Protein AF-0000000069709318 (afdb_homodimer)

Solvent-accessible surface area (backbone atoms only — not comparable to full-atom values): 10725 Å² total; per-residue (Å²): 123,80,75,77,69,62,43,54,33,36,35,36,23,63,46,95,60,67,42,53,69,69,58,50,51,54,49,45,52,50,37,38,54,46,50,52,52,40,40,74,73,68,45,53,62,42,84,73,50,57,44,30,28,14,46,94,86,68,36,34,38,32,37,41,32,39,32,33,20,59,43,70,65,53,54,51,49,49,25,58,74,42,71,42,64,68,72,41,77,29,34,58,45,75,61,75,84,60,116,124,80,73,79,70,61,42,53,34,37,33,36,22,64,45,94,60,66,42,51,70,70,57,48,52,55,49,43,53,51,38,37,54,46,50,52,53,40,40,75,72,68,45,53,62,42,82,73,50,54,43,30,29,16,46,96,86,68,34,35,39,34,37,41,32,38,32,34,18,57,45,71,66,54,53,52,49,50,24,59,74,42,71,42,63,68,72,40,78,28,34,58,44,76,63,76,86,68,116

Sequence (198 aa):
MSEQELEDFLILRELDEPISKQELEAVGEHSGEVLEELREEGVGIRWVESEVLMNEAGQITGTFCHYQAEDEHAVREHADRAGLPATRIDRRGEPLEGEMSEQELEDFLILRELDEPISKQELEAVGEHSGEVLEELREEGVGIRWVESEVLMNEAGQITGTFCHYQAEDEHAVREHADRAGLPATRIDRRGEPLEGE

pLDDT: mean 93.1, std 12.28, range [40.56, 98.62]

Nearest PDB structures (foldseek):
  5zeb-assembly1_f  TM=5.912E-01  e=2.252E-02  Mycolicibacterium smegmatis MC2 155
  3fmb-assembly1_B  TM=4.940E-01  e=1.850E-02  Bacteroides fragilis NCTC 9343
  3ced-assembly3_C  TM=4.522E-01  e=3.338E-02  Staphylococcus aureus subsp. aureus Mu50
  7of6-assembly1_f  TM=4.237E-01  e=2.093E-01  Homo sapiens
  3bn7-assembly1_A-2  TM=3.742E-01  e=1.719E-01  Caulobacter vibrioides CB15

Radius of gyration: 17.66 Å; Cα contacts (8 Å, |Δi|>4): 402; chains: 2; bounding box: 41×54×38 Å

Organism: NCBI:txid1604004

Secondary structure (DSSP, 8-state):
------EEEEEEEEEEEEE-HHHHHHHHHHHHHHHHHHHHTT--EEEEEEEEEE-TTS-EEEEEEEEEESSHHHHHHHHHHHT----EEEEE----S--/------EEEEEEEEEEEEE-HHHHHHHHHHHHHHHHHHHHTT--EEEEEEEEEE-TTS-EEEEEEEEEESSHHHHHHHHHHHT----EEEEE----S--

Structure (mmCIF, N/CA/C/O backbone):
data_AF-0000000069709318-model_v1
#
loop_
_entity.id
_entity.type
_entity.pdbx_description
1 polymer 'DUF4242 domain-containing protein'
#
loop_
_atom_site.group_PDB
_atom_site.id
_atom_site.type_symbol
_atom_site.label_atom_id
_atom_site.label_alt_id
_atom_site.label_comp_id
_atom_site.label_asym_id
_atom_site.label_entity_id
_atom_site.label_seq_id
_atom_site.pdbx_PDB_ins_code
_atom_site.Cartn_x
_atom_site.Cartn_y
_atom_site.Cartn_z
_atom_site.occupancy
_atom_site.B_iso_or_equiv
_atom_site.auth_seq_id
_atom_site.auth_comp_id
_atom_site.auth_asym_id
_atom_site.auth_atom_id
_atom_site.pdbx_PDB_model_num
ATOM 1 N N . MET A 1 1 ? 11.547 -31.578 0.058 1 41.12 1 MET A N 1
ATOM 2 C CA . MET A 1 1 ? 10.859 -30.656 -0.838 1 41.12 1 MET A CA 1
ATOM 3 C C . MET A 1 1 ? 11.539 -29.297 -0.829 1 41.12 1 MET A C 1
ATOM 5 O O . MET A 1 1 ? 11.828 -28.734 0.237 1 41.12 1 MET A O 1
ATOM 9 N N . SER A 1 2 ? 12.32 -28.844 -1.721 1 45.53 2 SER A N 1
ATOM 10 C CA . SER A 1 2 ? 13.094 -27.609 -1.663 1 45.53 2 SER A CA 1
ATOM 11 C C . SER A 1 2 ? 12.266 -26.469 -1.088 1 45.53 2 SER A C 1
ATOM 13 O O . SER A 1 2 ? 11.141 -26.234 -1.522 1 45.53 2 SER A O 1
ATOM 15 N N . GLU A 1 3 ? 12.172 -26.266 0.09 1 51.31 3 GLU A N 1
ATOM 16 C CA . GLU A 1 3 ? 11.383 -25.219 0.725 1 51.31 3 GLU A CA 1
ATOM 17 C C . GLU A 1 3 ? 11.32 -23.969 -0.156 1 51.31 3 GLU A C 1
ATOM 19 O O . GLU A 1 3 ? 12.344 -23.359 -0.454 1 51.31 3 GLU A O 1
ATOM 24 N N . GLN A 1 4 ? 10.414 -24.031 -1.189 1 65.06 4 GLN A N 1
ATOM 25 C CA . GLN A 1 4 ? 10.305 -22.953 -2.168 1 65.06 4 GLN A CA 1
ATOM 26 C C . GLN A 1 4 ? 10.484 -21.594 -1.507 1 65.06 4 GLN A C 1
ATOM 28 O O . GLN A 1 4 ? 9.859 -21.297 -0.487 1 65.06 4 GLN A O 1
ATOM 33 N N . GLU A 1 5 ? 11.633 -20.969 -1.639 1 88.75 5 GLU A N 1
ATOM 34 C CA . GLU A 1 5 ? 11.93 -19.641 -1.115 1 88.75 5 GLU A CA 1
ATOM 35 C C . GLU A 1 5 ? 10.984 -18.594 -1.695 1 88.75 5 GLU A C 1
ATOM 37 O O . GLU A 1 5 ? 10.859 -18.469 -2.916 1 88.75 5 GLU A O 1
ATOM 42 N N . LEU A 1 6 ? 10.008 -18.078 -0.986 1 97.62 6 LEU A N 1
ATOM 43 C CA . LEU A 1 6 ? 9.062 -17.062 -1.425 1 97.62 6 LEU A CA 1
ATOM 44 C C . LEU A 1 6 ? 9.625 -15.664 -1.208 1 97.62 6 LEU A C 1
ATOM 46 O O . LEU A 1 6 ? 10.43 -15.453 -0.298 1 97.62 6 LEU A O 1
ATOM 50 N N . GLU A 1 7 ? 9.32 -14.812 -2.178 1 97.38 7 GLU A N 1
ATOM 51 C CA . GLU A 1 7 ? 9.68 -13.398 -2.096 1 97.38 7 GLU A CA 1
ATOM 52 C C . GLU A 1 7 ? 8.445 -12.539 -1.817 1 97.38 7 GLU A C 1
ATOM 54 O O . GLU A 1 7 ? 7.32 -12.938 -2.125 1 97.38 7 GLU A O 1
ATOM 59 N N . ASP A 1 8 ? 8.734 -11.414 -1.237 1 98.12 8 ASP A N 1
ATOM 60 C CA . ASP A 1 8 ? 7.645 -10.508 -0.913 1 98.12 8 ASP A CA 1
ATOM 61 C C . ASP A 1 8 ? 7.316 -9.594 -2.094 1 98.12 8 ASP A C 1
ATOM 63 O O . ASP A 1 8 ? 8.203 -8.938 -2.641 1 98.12 8 ASP A O 1
ATOM 67 N N . PHE A 1 9 ? 6.059 -9.531 -2.459 1 98.56 9 PHE A N 1
ATOM 68 C CA . PHE A 1 9 ? 5.562 -8.664 -3.52 1 98.56 9 PHE A CA 1
ATOM 69 C C . PHE A 1 9 ? 4.469 -7.742 -2.994 1 98.56 9 PHE A C 1
ATOM 71 O O . PHE A 1 9 ? 3.656 -8.141 -2.158 1 98.56 9 PHE A O 1
ATOM 78 N N . LEU A 1 10 ? 4.492 -6.551 -3.498 1 98.62 10 LEU A N 1
ATOM 79 C CA . LEU A 1 10 ? 3.461 -5.547 -3.254 1 98.62 10 LEU A CA 1
ATOM 80 C C . LEU A 1 10 ? 2.693 -5.234 -4.535 1 98.62 10 LEU A C 1
ATOM 82 O O . LEU A 1 10 ? 3.299 -4.938 -5.57 1 98.62 10 LEU A O 1
ATOM 86 N N . ILE A 1 11 ? 1.396 -5.301 -4.449 1 98.38 11 ILE A N 1
ATOM 87 C CA . ILE A 1 11 ? 0.565 -5.191 -5.645 1 98.38 11 ILE A CA 1
ATOM 88 C C . ILE A 1 11 ? -0.461 -4.078 -5.461 1 98.38 11 ILE A C 1
ATOM 90 O O . ILE A 1 11 ? -1.26 -4.109 -4.523 1 98.38 11 ILE A O 1
ATOM 94 N N . LEU A 1 12 ? -0.446 -3.127 -6.305 1 98.62 12 LEU A N 1
ATOM 95 C CA . LEU A 1 12 ? -1.532 -2.156 -6.379 1 98.62 12 LEU A CA 1
ATOM 96 C C . LEU A 1 12 ? -2.584 -2.592 -7.395 1 98.62 12 LEU A C 1
ATOM 98 O O . LEU A 1 12 ? -2.254 -2.914 -8.539 1 98.62 12 LEU A O 1
ATOM 102 N N . ARG A 1 13 ? -3.777 -2.596 -6.938 1 98 13 ARG A N 1
ATOM 103 C CA . ARG A 1 13 ? -4.914 -2.867 -7.809 1 98 13 ARG A CA 1
ATOM 104 C C . ARG A 1 13 ? -5.848 -1.664 -7.887 1 98 13 ARG A C 1
ATOM 106 O O . ARG A 1 13 ? -6.625 -1.413 -6.961 1 98 13 ARG A O 1
ATOM 113 N N . GLU A 1 14 ? -5.699 -0.999 -8.922 1 98 14 GLU A N 1
ATOM 114 C CA . GLU A 1 14 ? -6.602 0.122 -9.164 1 98 14 GLU A CA 1
ATOM 115 C C . GLU A 1 14 ? -7.836 -0.32 -9.945 1 98 14 GLU A C 1
ATOM 117 O O . GLU A 1 14 ? -7.711 -0.938 -11.008 1 98 14 GLU A O 1
ATOM 122 N N . LEU A 1 15 ? -8.945 0.058 -9.367 1 97.38 15 LEU A N 1
ATOM 123 C CA . LEU A 1 15 ? -10.18 -0.271 -10.07 1 97.38 15 LEU A CA 1
ATOM 124 C C . LEU A 1 15 ? -10.57 0.844 -11.039 1 97.38 15 LEU A C 1
ATOM 126 O O . LEU A 1 15 ? -10.391 2.025 -10.727 1 97.38 15 LEU A O 1
ATOM 130 N N . ASP A 1 16 ? -11.086 0.459 -12.18 1 95.69 16 ASP A N 1
ATOM 131 C CA . ASP A 1 16 ? -11.547 1.441 -13.156 1 95.69 16 ASP A CA 1
ATOM 132 C C . ASP A 1 16 ? -12.727 2.246 -12.609 1 95.69 16 ASP A C 1
ATOM 134 O O . ASP A 1 16 ? -12.82 3.453 -12.844 1 95.69 16 ASP A O 1
ATOM 138 N N . GLU A 1 17 ? -13.617 1.558 -12.008 1 96.44 17 GLU A N 1
ATOM 139 C CA . GLU A 1 17 ? -14.773 2.154 -11.352 1 96.44 17 GLU A CA 1
ATOM 140 C C . GLU A 1 17 ? -14.875 1.711 -9.891 1 96.44 17 GLU A C 1
ATOM 142 O O . GLU A 1 17 ? -14.617 0.549 -9.57 1 96.44 17 GLU A O 1
ATOM 147 N N . PRO A 1 18 ? -15.273 2.715 -9.102 1 97.31 18 PRO A N 1
ATOM 148 C CA . PRO A 1 18 ? -15.438 2.322 -7.699 1 97.31 18 PRO A CA 1
ATOM 149 C C . PRO A 1 18 ? -16.5 1.244 -7.508 1 97.31 18 PRO A C 1
ATOM 151 O O . PRO A 1 18 ? -17.438 1.145 -8.312 1 97.31 18 PRO A O 1
ATOM 154 N N . ILE A 1 19 ? -16.328 0.499 -6.426 1 96.62 19 ILE A N 1
ATOM 155 C CA . ILE A 1 19 ? -17.281 -0.562 -6.133 1 96.62 19 ILE A CA 1
ATOM 156 C C . ILE A 1 19 ? -17.688 -0.502 -4.66 1 96.62 19 ILE A C 1
ATOM 158 O O . ILE A 1 19 ? -17.109 0.268 -3.885 1 96.62 19 ILE A O 1
ATOM 162 N N . SER A 1 20 ? -18.641 -1.323 -4.262 1 94.62 20 SER A N 1
ATOM 163 C CA . SER A 1 20 ? -19.109 -1.397 -2.881 1 94.62 20 SER A CA 1
ATOM 164 C C . SER A 1 20 ? -18.312 -2.414 -2.078 1 94.62 20 SER A C 1
ATOM 166 O O . SER A 1 20 ? -17.562 -3.215 -2.646 1 94.62 20 SER A O 1
ATOM 168 N N . LYS A 1 21 ? -18.469 -2.35 -0.833 1 93.06 21 LYS A N 1
ATOM 169 C CA . LYS A 1 21 ? -17.828 -3.326 0.05 1 93.06 21 LYS A CA 1
ATOM 170 C C . LYS A 1 21 ? -18.297 -4.742 -0.275 1 93.06 21 LYS A C 1
ATOM 172 O O . LYS A 1 21 ? -17.5 -5.684 -0.27 1 93.06 21 LYS A O 1
ATOM 177 N N . GLN A 1 22 ? -19.594 -4.883 -0.457 1 92 22 GLN A N 1
ATOM 178 C CA . GLN A 1 22 ? -20.156 -6.191 -0.775 1 92 22 GLN A CA 1
ATOM 179 C C . GLN A 1 22 ? -19.531 -6.758 -2.051 1 92 22 GLN A C 1
ATOM 181 O O . GLN A 1 22 ? -19.203 -7.945 -2.113 1 92 22 GLN A O 1
ATOM 186 N N . GLU A 1 23 ? -19.406 -5.918 -3.049 1 93.56 23 GLU A N 1
ATOM 187 C CA . GLU A 1 23 ? -18.766 -6.344 -4.297 1 93.56 23 GLU A CA 1
ATOM 188 C C . GLU A 1 23 ? -17.312 -6.758 -4.07 1 93.56 23 GLU A C 1
ATOM 190 O O . GLU A 1 23 ? -16.859 -7.746 -4.641 1 93.56 23 GLU A O 1
ATOM 195 N N . LEU A 1 24 ? -16.578 -6.035 -3.273 1 94.44 24 LEU A N 1
ATOM 196 C CA . LEU A 1 24 ? -15.195 -6.383 -2.959 1 94.44 24 LEU A CA 1
ATOM 197 C C . LEU A 1 24 ? -15.125 -7.727 -2.236 1 94.44 24 LEU A C 1
ATOM 199 O O . LEU A 1 24 ? -14.211 -8.516 -2.479 1 94.44 24 LEU A O 1
ATOM 203 N N . GLU A 1 25 ? -16.016 -7.984 -1.326 1 92.38 25 GLU A N 1
ATOM 204 C CA . GLU A 1 25 ? -16.031 -9.25 -0.596 1 92.38 25 GLU A CA 1
ATOM 205 C C . GLU A 1 25 ? -16.203 -10.43 -1.545 1 92.38 25 GLU A C 1
ATOM 207 O O . GLU A 1 25 ? -15.539 -11.461 -1.383 1 92.38 25 GLU A O 1
ATOM 212 N N . ALA A 1 26 ? -17.078 -10.266 -2.496 1 92.38 26 ALA A N 1
ATOM 213 C CA . ALA A 1 26 ? -17.281 -11.32 -3.488 1 92.38 26 ALA A CA 1
ATOM 214 C C . ALA A 1 26 ? -16.016 -11.562 -4.297 1 92.38 26 ALA A C 1
ATOM 216 O O . ALA A 1 26 ? -15.641 -12.711 -4.551 1 92.38 26 ALA A O 1
ATOM 217 N N . VAL A 1 27 ? -15.367 -10.523 -4.688 1 91.69 27 VAL A N 1
ATOM 218 C CA . VAL A 1 27 ? -14.109 -10.602 -5.414 1 91.69 27 VAL A CA 1
ATOM 219 C C . VAL A 1 27 ? -13.047 -11.273 -4.547 1 91.69 27 VAL A C 1
ATOM 221 O O . VAL A 1 27 ? -12.281 -12.109 -5.027 1 91.69 27 VAL A O 1
ATOM 224 N N . GLY A 1 28 ? -13.016 -10.859 -3.354 1 93 28 GLY A N 1
ATOM 225 C CA . GLY A 1 28 ? -12.062 -11.438 -2.418 1 93 28 GLY A CA 1
ATOM 226 C C . GLY A 1 28 ? -12.227 -12.938 -2.252 1 93 28 GLY A C 1
ATOM 227 O O . GLY A 1 28 ? -11.234 -13.664 -2.188 1 93 28 GLY A O 1
ATOM 228 N N . GLU A 1 29 ? -13.461 -13.398 -2.145 1 92.88 29 GLU A N 1
ATOM 229 C CA . GLU A 1 29 ? -13.734 -14.828 -2.031 1 92.88 29 GLU A CA 1
ATOM 230 C C . GLU A 1 29 ? -13.219 -15.586 -3.252 1 92.88 29 GLU A C 1
ATOM 232 O O . GLU A 1 29 ? -12.555 -16.609 -3.119 1 92.88 29 GLU A O 1
ATOM 237 N N . HIS A 1 30 ? -13.555 -15.062 -4.387 1 94.56 30 HIS A N 1
ATOM 238 C CA . HIS A 1 30 ? -13.086 -15.688 -5.617 1 94.56 30 HIS A CA 1
ATOM 239 C C . HIS A 1 30 ? -11.562 -15.68 -5.688 1 94.56 30 HIS A C 1
ATOM 241 O O . HIS A 1 30 ? -10.953 -16.672 -6.086 1 94.56 30 HIS A O 1
ATOM 247 N N . SER A 1 31 ? -10.898 -14.562 -5.359 1 95.5 31 SER A N 1
ATOM 248 C CA . SER A 1 31 ? -9.445 -14.461 -5.309 1 95.5 31 SER A CA 1
ATOM 249 C C . SER A 1 31 ? -8.844 -15.523 -4.395 1 95.5 31 SER A C 1
ATOM 251 O O . SER A 1 31 ? -7.801 -16.094 -4.703 1 95.5 31 SER A O 1
ATOM 253 N N . GLY A 1 32 ? -9.477 -15.781 -3.262 1 95.81 32 GLY A N 1
ATOM 254 C CA . GLY A 1 32 ? -9.031 -16.812 -2.346 1 95.81 32 GLY A CA 1
ATOM 255 C C . GLY A 1 32 ? -9.094 -18.203 -2.943 1 95.81 32 GLY A C 1
ATOM 256 O O . GLY A 1 32 ? -8.195 -19.031 -2.73 1 95.81 32 GLY A O 1
ATOM 257 N N . GLU A 1 33 ? -10.164 -18.5 -3.602 1 96.56 33 GLU A N 1
ATOM 258 C CA . GLU A 1 33 ? -10.289 -19.781 -4.277 1 96.56 33 GLU A CA 1
ATOM 259 C C . GLU A 1 33 ? -9.164 -19.984 -5.293 1 96.56 33 GLU A C 1
ATOM 261 O O . GLU A 1 33 ? -8.602 -21.078 -5.391 1 96.56 33 GLU A O 1
ATOM 266 N N . VAL A 1 34 ? -8.891 -18.938 -6.039 1 97.81 34 VAL A N 1
ATOM 267 C CA . VAL A 1 34 ? -7.84 -19 -7.047 1 97.81 34 VAL A CA 1
ATOM 268 C C . VAL A 1 34 ? -6.496 -19.266 -6.375 1 97.81 34 VAL A C 1
ATOM 270 O O . VAL A 1 34 ? -5.676 -20.031 -6.891 1 97.81 34 VAL A O 1
ATOM 273 N N . LEU A 1 35 ? -6.176 -18.672 -5.219 1 97.69 35 LEU A N 1
ATOM 274 C CA . LEU A 1 35 ? -4.949 -18.922 -4.469 1 97.69 35 LEU A CA 1
ATOM 275 C C . LEU A 1 35 ? -4.82 -20.406 -4.129 1 97.69 35 LEU A C 1
ATOM 277 O O . LEU A 1 35 ? -3.748 -21 -4.293 1 97.69 35 LEU A O 1
ATOM 281 N N . GLU A 1 36 ? -5.902 -20.938 -3.668 1 97.38 36 GLU A N 1
ATOM 282 C CA . GLU A 1 36 ? -5.898 -22.359 -3.309 1 97.38 36 GLU A CA 1
ATOM 283 C C . GLU A 1 36 ? -5.602 -23.234 -4.523 1 97.38 36 GLU A C 1
ATOM 285 O O . GLU A 1 36 ? -4.824 -24.188 -4.434 1 97.38 36 GLU A O 1
ATOM 290 N N . GLU A 1 37 ? -6.25 -22.938 -5.582 1 98.19 37 GLU A N 1
ATOM 291 C CA . GLU A 1 37 ? -6.02 -23.688 -6.816 1 98.19 37 GLU A CA 1
ATOM 292 C C . GLU A 1 37 ? -4.555 -23.625 -7.23 1 98.19 37 GLU A C 1
ATOM 294 O O . GLU A 1 37 ? -3.969 -24.656 -7.59 1 98.19 37 GLU A O 1
ATOM 299 N N . LEU A 1 38 ? -3.922 -22.469 -7.215 1 98.19 38 LEU A N 1
ATOM 300 C CA . LEU A 1 38 ? -2.521 -22.297 -7.594 1 98.19 38 LEU A CA 1
ATOM 301 C C . LEU A 1 38 ? -1.611 -23.109 -6.676 1 98.19 38 LEU A C 1
ATOM 303 O O . LEU A 1 38 ? -0.688 -23.781 -7.145 1 98.19 38 LEU A O 1
ATOM 307 N N . ARG A 1 39 ? -1.872 -23.078 -5.43 1 97.81 39 ARG A N 1
ATOM 308 C CA . ARG A 1 39 ? -1.052 -23.828 -4.484 1 97.81 39 ARG A CA 1
ATOM 309 C C . ARG A 1 39 ? -1.172 -25.328 -4.73 1 97.81 39 ARG A C 1
ATOM 311 O O . ARG A 1 39 ? -0.184 -26.062 -4.633 1 97.81 39 ARG A O 1
ATOM 318 N N . GLU A 1 40 ? -2.359 -25.766 -5.012 1 98 40 GLU A N 1
ATOM 319 C CA . GLU A 1 40 ? -2.57 -27.172 -5.336 1 98 40 GLU A CA 1
ATOM 320 C C . GLU A 1 40 ? -1.789 -27.578 -6.586 1 98 40 GLU A C 1
ATOM 322 O O . GLU A 1 40 ? -1.361 -28.734 -6.715 1 98 40 GLU A O 1
ATOM 327 N N . GLU A 1 41 ? -1.615 -26.656 -7.449 1 98.25 41 GLU A N 1
ATOM 328 C CA . GLU A 1 41 ? -0.86 -26.891 -8.68 1 98.25 41 GLU A CA 1
ATOM 329 C C . GLU A 1 41 ? 0.642 -26.781 -8.43 1 98.25 41 GLU A C 1
ATOM 331 O O . GLU A 1 41 ? 1.439 -26.922 -9.359 1 98.25 41 GLU A O 1
ATOM 336 N N . GLY A 1 42 ? 1.064 -26.484 -7.238 1 97.75 42 GLY A N 1
ATOM 337 C CA . GLY A 1 42 ? 2.467 -26.469 -6.859 1 97.75 42 GLY A CA 1
ATOM 338 C C . GLY A 1 42 ? 3.088 -25.078 -6.949 1 97.75 42 GLY A C 1
ATOM 339 O O . GLY A 1 42 ? 4.305 -24.938 -6.832 1 97.75 42 GLY A O 1
ATOM 340 N N . VAL A 1 43 ? 2.266 -24.094 -7.227 1 97.94 43 VAL A N 1
ATOM 341 C CA . VAL A 1 43 ? 2.768 -22.734 -7.324 1 97.94 43 VAL A CA 1
ATOM 342 C C . VAL A 1 43 ? 2.951 -22.141 -5.926 1 97.94 43 VAL A C 1
ATOM 344 O O . VAL A 1 43 ? 2.029 -22.188 -5.105 1 97.94 43 VAL A O 1
ATOM 347 N N . GLY A 1 44 ? 4.184 -21.594 -5.594 1 98.12 44 GLY A N 1
ATOM 348 C CA . GLY A 1 44 ? 4.422 -20.906 -4.328 1 98.12 44 GLY A CA 1
ATOM 349 C C . GLY A 1 44 ? 3.789 -19.531 -4.266 1 98.12 44 GLY A C 1
ATOM 350 O O . GLY A 1 44 ? 4.246 -18.609 -4.93 1 98.12 44 GLY A O 1
ATOM 351 N N . ILE A 1 45 ? 2.775 -19.375 -3.535 1 97.94 45 ILE A N 1
ATOM 352 C CA . ILE A 1 45 ? 2.113 -18.078 -3.385 1 97.94 45 ILE A CA 1
ATOM 353 C C . ILE A 1 45 ? 1.277 -18.078 -2.105 1 97.94 45 ILE A C 1
ATOM 355 O O . ILE A 1 45 ? 0.642 -19.078 -1.77 1 97.94 45 ILE A O 1
ATOM 359 N N . ARG A 1 46 ? 1.265 -16.969 -1.447 1 96.56 46 ARG A N 1
ATOM 360 C CA . ARG A 1 46 ? 0.505 -16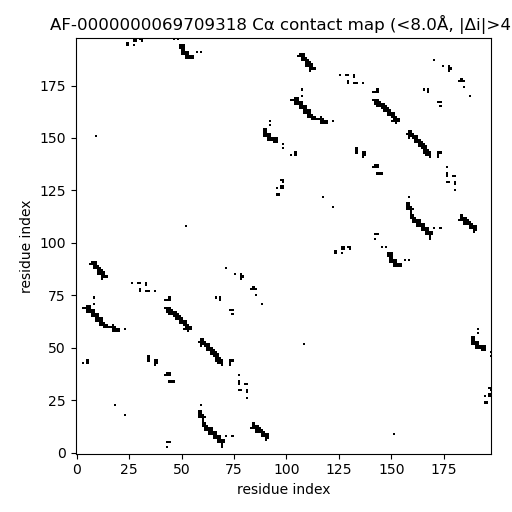.766 -0.218 1 96.56 46 ARG A CA 1
ATOM 361 C C . ARG A 1 46 ? 0.085 -15.305 -0.066 1 96.56 46 ARG A C 1
ATOM 363 O O . ARG A 1 46 ? 0.881 -14.398 -0.31 1 96.56 46 ARG A O 1
ATOM 370 N N . TRP A 1 47 ? -1.123 -15.219 0.263 1 96.88 47 TRP A N 1
ATOM 371 C CA . TRP A 1 47 ? -1.608 -13.898 0.656 1 96.88 47 TRP A CA 1
ATOM 372 C C . TRP A 1 47 ? -1.137 -13.547 2.061 1 96.88 47 TRP A C 1
ATOM 374 O O . TRP A 1 47 ? -1.15 -14.391 2.961 1 96.88 47 TRP A O 1
ATOM 384 N N . VAL A 1 48 ? -0.779 -12.289 2.236 1 95.75 48 VAL A N 1
ATOM 385 C CA . VAL A 1 48 ? -0.344 -11.828 3.553 1 95.75 48 VAL A CA 1
ATOM 386 C C . VAL A 1 48 ? -1.344 -10.82 4.102 1 95.75 48 VAL A C 1
ATOM 388 O O . VAL A 1 48 ? -1.961 -11.047 5.145 1 95.75 48 VAL A O 1
ATOM 391 N N . GLU A 1 49 ? -1.639 -9.719 3.412 1 95.19 49 GLU A N 1
ATOM 392 C CA . GLU A 1 49 ? -2.582 -8.695 3.852 1 95.19 49 GLU A CA 1
ATOM 393 C C . GLU A 1 49 ? -2.994 -7.789 2.693 1 95.19 49 GLU A C 1
ATOM 395 O O . GLU A 1 49 ? -2.346 -7.781 1.645 1 95.19 49 GLU A O 1
ATOM 400 N N . SER A 1 50 ? -4.098 -7.074 2.904 1 96.31 50 SER A N 1
ATOM 401 C CA . SER A 1 50 ? -4.562 -6.09 1.935 1 96.31 50 SER A CA 1
ATOM 402 C C . SER A 1 50 ? -5.008 -4.801 2.623 1 96.31 50 SER A C 1
ATOM 404 O O . SER A 1 50 ? -5.625 -4.844 3.688 1 96.31 50 SER A O 1
ATOM 406 N N . GLU A 1 51 ? -4.664 -3.762 2.041 1 96.38 51 GLU A N 1
ATOM 407 C CA . GLU A 1 51 ? -5.293 -2.48 2.352 1 96.38 51 GLU A CA 1
ATOM 408 C C . GLU A 1 51 ? -6.391 -2.148 1.345 1 96.38 51 GLU A C 1
ATOM 410 O O . GLU A 1 51 ? -6.223 -2.354 0.141 1 96.38 51 GLU A O 1
ATOM 415 N N . VAL A 1 52 ? -7.48 -1.647 1.883 1 97.62 52 VAL A N 1
ATOM 416 C CA . VAL A 1 52 ? -8.594 -1.228 1.037 1 97.62 52 VAL A CA 1
ATOM 417 C C . VAL A 1 52 ? -8.539 0.283 0.823 1 97.62 52 VAL A C 1
ATOM 419 O O . VAL A 1 52 ? -8.445 1.05 1.784 1 97.62 52 VAL A O 1
ATOM 422 N N . LEU A 1 53 ? -8.508 0.687 -0.389 1 98.31 53 LEU A N 1
ATOM 423 C CA . LEU A 1 53 ? -8.445 2.096 -0.764 1 98.31 53 LEU A CA 1
ATOM 424 C C . LEU A 1 53 ? -9.844 2.65 -1.026 1 98.31 53 LEU A C 1
ATOM 426 O O . LEU A 1 53 ? -10.594 2.096 -1.831 1 98.31 53 LEU A O 1
ATOM 430 N N . MET A 1 54 ? -10.117 3.771 -0.399 1 98.19 54 MET A N 1
ATOM 431 C CA . ME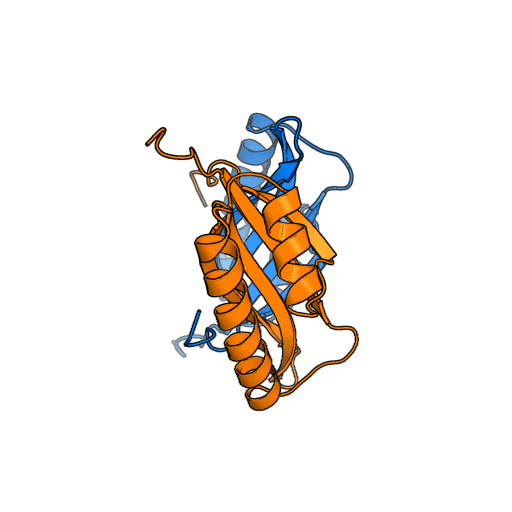T A 1 54 ? -11.438 4.375 -0.551 1 98.19 54 MET A CA 1
ATOM 432 C C . MET A 1 54 ? -11.32 5.84 -0.959 1 98.19 54 MET A C 1
ATOM 434 O O . MET A 1 54 ? -10.375 6.527 -0.56 1 98.19 54 MET A O 1
ATOM 438 N N . ASN A 1 55 ? -12.258 6.273 -1.759 1 96.5 55 ASN A N 1
ATOM 439 C CA . ASN A 1 55 ? -12.383 7.711 -1.969 1 96.5 55 ASN A CA 1
ATOM 440 C C . ASN A 1 55 ? -13.164 8.375 -0.838 1 96.5 55 ASN A C 1
ATOM 442 O O . ASN A 1 55 ? -13.531 7.723 0.137 1 96.5 55 ASN A O 1
ATOM 446 N N . GLU A 1 56 ? -13.312 9.625 -0.97 1 92.81 56 GLU A N 1
ATOM 447 C CA . GLU A 1 56 ? -13.93 10.398 0.1 1 92.81 56 GLU A CA 1
ATOM 448 C C . GLU A 1 56 ? -15.383 9.977 0.324 1 92.81 56 GLU A C 1
ATOM 450 O O . GLU A 1 56 ? -15.898 10.094 1.436 1 92.81 56 GLU A O 1
ATOM 455 N N . ALA A 1 57 ? -16.016 9.453 -0.731 1 93.94 57 ALA A N 1
ATOM 456 C CA . ALA A 1 57 ? -17.422 9.047 -0.649 1 93.94 57 ALA A CA 1
ATOM 457 C C . ALA A 1 57 ? -17.547 7.668 -0.006 1 93.94 57 ALA A C 1
ATOM 459 O O . ALA A 1 57 ? -18.656 7.145 0.139 1 93.94 57 ALA A O 1
ATOM 460 N N . GLY A 1 58 ? -16.469 7.082 0.325 1 94.44 58 GLY A N 1
ATOM 461 C CA . GLY A 1 58 ? -16.516 5.793 1.001 1 94.44 58 GLY A CA 1
ATOM 462 C C . GLY A 1 58 ? -16.594 4.617 0.045 1 94.44 58 GLY A C 1
ATOM 463 O O . GLY A 1 58 ? -16.891 3.494 0.457 1 94.44 58 GLY A O 1
ATOM 464 N N . GLN A 1 59 ? -16.469 4.996 -1.194 1 96.38 59 GLN A N 1
ATOM 465 C CA . GLN A 1 59 ? -16.453 3.916 -2.178 1 96.38 59 GLN A CA 1
ATOM 466 C C . GLN A 1 59 ? -15.039 3.355 -2.355 1 96.38 59 GLN A C 1
ATOM 468 O O . GLN A 1 59 ? -14.055 4.09 -2.244 1 96.38 59 GLN A O 1
ATOM 473 N N . ILE A 1 60 ? -14.984 2.064 -2.686 1 97.44 60 ILE A N 1
ATOM 474 C CA . ILE A 1 60 ? -13.695 1.394 -2.828 1 97.44 60 ILE A CA 1
ATOM 475 C C . ILE A 1 60 ? -13.133 1.647 -4.223 1 97.44 60 ILE A C 1
ATOM 477 O O . ILE A 1 60 ? -13.812 1.41 -5.227 1 97.44 60 ILE A O 1
ATOM 481 N N . THR A 1 61 ? -11.914 2.115 -4.266 1 97.94 61 THR A N 1
ATOM 482 C CA . THR A 1 61 ? -11.297 2.49 -5.535 1 97.94 61 THR A CA 1
ATOM 483 C C . THR A 1 61 ? -10.133 1.557 -5.871 1 97.94 61 THR A C 1
ATOM 485 O O . THR A 1 61 ? -9.562 1.635 -6.961 1 97.94 61 THR A O 1
ATOM 488 N N . GLY A 1 62 ? -9.758 0.638 -5.016 1 97.5 62 GLY A N 1
ATOM 489 C CA . GLY A 1 62 ? -8.672 -0.298 -5.246 1 97.5 62 GLY A CA 1
ATOM 490 C C . GLY A 1 62 ? -8.195 -0.992 -3.982 1 97.5 62 GLY A C 1
ATOM 491 O O . GLY A 1 62 ? -8.805 -0.837 -2.92 1 97.5 62 GLY A O 1
ATOM 492 N N . THR A 1 63 ? -7.148 -1.798 -4.086 1 97.62 63 THR A N 1
ATOM 493 C CA . THR A 1 63 ? -6.473 -2.438 -2.965 1 97.62 63 THR A CA 1
ATOM 494 C C . THR A 1 63 ? -4.961 -2.391 -3.148 1 97.62 63 THR A C 1
ATOM 496 O O . THR A 1 63 ? -4.469 -2.25 -4.27 1 97.62 63 THR A O 1
ATOM 499 N N . PHE A 1 64 ? -4.309 -2.387 -2.131 1 97.62 64 PHE A N 1
ATOM 500 C CA . PHE A 1 64 ? -2.871 -2.611 -2.039 1 97.62 64 PHE A CA 1
ATOM 501 C C . PHE A 1 64 ? -2.572 -3.863 -1.222 1 97.62 64 PHE A C 1
ATOM 503 O O . PHE A 1 64 ? -2.908 -3.934 -0.038 1 97.62 64 PHE A O 1
ATOM 510 N N . CYS A 1 65 ? -1.916 -4.75 -1.854 1 97.25 65 CYS A N 1
ATOM 511 C CA . CYS A 1 65 ? -1.836 -6.078 -1.262 1 97.25 65 CYS A CA 1
ATOM 512 C C . CYS A 1 65 ? -0.386 -6.527 -1.123 1 97.25 65 CYS A C 1
ATOM 514 O O . CYS A 1 65 ? 0.435 -6.273 -2.006 1 97.25 65 CYS A O 1
ATOM 516 N N . HIS A 1 66 ? -0.1 -7.199 -0.078 1 97.25 66 HIS A N 1
ATOM 517 C CA . HIS A 1 66 ? 1.154 -7.902 0.17 1 97.25 66 HIS A CA 1
ATOM 518 C C . HIS A 1 66 ? 0.995 -9.406 -0.031 1 97.25 66 HIS A C 1
ATOM 520 O O . HIS A 1 66 ? 0.152 -10.031 0.61 1 97.25 66 HIS A O 1
ATOM 526 N N . TYR A 1 67 ? 1.773 -9.953 -0.924 1 97.62 67 TYR A N 1
ATOM 527 C CA . TYR A 1 67 ? 1.847 -11.383 -1.184 1 97.62 67 TYR A CA 1
ATOM 528 C C . TYR A 1 67 ? 3.27 -11.898 -1.004 1 97.62 67 TYR A C 1
ATOM 530 O O . TYR A 1 67 ? 4.234 -11.156 -1.187 1 97.62 67 TYR A O 1
ATOM 538 N N . GLN A 1 68 ? 3.318 -13.078 -0.633 1 98.25 68 GLN A N 1
ATOM 539 C CA . GLN A 1 68 ? 4.547 -13.836 -0.827 1 98.25 68 GLN A CA 1
ATOM 540 C C . GLN A 1 68 ? 4.402 -14.836 -1.969 1 98.25 68 GLN A C 1
ATOM 542 O O . GLN A 1 68 ? 3.416 -15.578 -2.031 1 98.25 68 GLN A O 1
ATOM 547 N N . ALA A 1 69 ? 5.309 -14.906 -2.887 1 98.44 69 ALA A N 1
ATOM 548 C CA . ALA A 1 69 ? 5.207 -15.766 -4.062 1 98.44 69 ALA A CA 1
ATOM 549 C C . ALA A 1 69 ? 6.586 -16.219 -4.539 1 98.44 69 ALA A C 1
ATOM 551 O O . ALA A 1 69 ? 7.594 -15.57 -4.227 1 98.44 69 ALA A O 1
ATOM 552 N N . GLU A 1 70 ? 6.625 -17.25 -5.281 1 98.31 70 GLU A N 1
ATOM 553 C CA . GLU A 1 70 ? 7.887 -17.797 -5.77 1 98.31 70 GLU A CA 1
ATOM 554 C C . GLU A 1 70 ? 8.516 -16.875 -6.82 1 98.31 70 GLU A C 1
ATOM 556 O O . GLU A 1 70 ? 9.734 -16.875 -6.996 1 98.31 70 GLU A O 1
ATOM 561 N N . ASP A 1 71 ? 7.684 -16.125 -7.547 1 97.25 71 ASP A N 1
ATOM 562 C CA . ASP A 1 71 ? 8.156 -15.109 -8.484 1 97.25 71 ASP A CA 1
ATOM 563 C C . ASP A 1 71 ? 7.016 -14.195 -8.938 1 97.25 71 ASP A C 1
ATOM 565 O O . ASP A 1 71 ? 5.867 -14.391 -8.531 1 97.25 71 ASP A O 1
ATOM 569 N N . GLU A 1 72 ? 7.348 -13.188 -9.68 1 97.81 72 GLU A N 1
ATOM 570 C CA . GLU A 1 72 ? 6.359 -12.211 -10.133 1 97.81 72 GLU A CA 1
ATOM 571 C C . GLU A 1 72 ? 5.301 -12.875 -11.016 1 97.81 72 GLU A C 1
ATOM 573 O O . GLU A 1 72 ? 4.137 -12.469 -11.008 1 97.81 72 GLU A O 1
ATOM 578 N N . HIS A 1 73 ? 5.688 -13.867 -11.836 1 97.94 73 HIS A N 1
ATOM 579 C CA . HIS A 1 73 ? 4.746 -14.555 -12.703 1 97.94 73 HIS A CA 1
ATOM 580 C C . HIS A 1 73 ? 3.605 -15.18 -11.906 1 97.94 73 HIS A C 1
ATOM 582 O O . HIS A 1 73 ? 2.449 -15.133 -12.336 1 97.94 73 HIS A O 1
ATOM 588 N N . ALA A 1 74 ? 3.922 -15.75 -10.773 1 98.56 74 ALA A N 1
ATOM 589 C CA . ALA A 1 74 ? 2.902 -16.328 -9.906 1 98.56 74 ALA A CA 1
ATOM 590 C C . ALA A 1 74 ? 1.871 -15.289 -9.492 1 98.56 74 ALA A C 1
ATOM 592 O O . ALA A 1 74 ? 0.67 -15.57 -9.461 1 98.56 74 ALA A O 1
ATOM 593 N N . VAL A 1 75 ? 2.283 -14.109 -9.141 1 98.44 75 VAL A N 1
ATOM 594 C CA . VAL A 1 75 ? 1.412 -13.016 -8.727 1 98.44 75 VAL A CA 1
ATOM 595 C C . VAL A 1 75 ? 0.521 -12.594 -9.891 1 98.44 75 VAL A C 1
ATOM 597 O O . VAL A 1 75 ? -0.688 -12.422 -9.727 1 98.44 75 VAL A O 1
ATOM 600 N N . ARG A 1 76 ? 1.089 -12.445 -11.062 1 98.5 76 ARG A N 1
ATOM 601 C CA . ARG A 1 76 ? 0.338 -12.047 -12.25 1 98.5 76 ARG A CA 1
ATOM 602 C C . ARG A 1 76 ? -0.697 -13.102 -12.625 1 98.5 76 ARG A C 1
ATOM 604 O O . ARG A 1 76 ? -1.824 -12.766 -12.992 1 98.5 76 ARG A O 1
ATOM 611 N N . GLU A 1 77 ? -0.262 -14.305 -12.531 1 98.56 77 GLU A N 1
ATOM 612 C CA . GLU A 1 77 ? -1.188 -15.391 -12.844 1 98.56 77 GLU A CA 1
ATOM 613 C C . GLU A 1 77 ? -2.381 -15.391 -11.891 1 98.56 77 GLU A C 1
ATOM 615 O O . GLU A 1 77 ? -3.523 -15.57 -12.32 1 98.56 77 GLU A O 1
ATOM 620 N N . HIS A 1 78 ? -2.092 -15.195 -10.578 1 98.5 78 HIS A N 1
ATOM 621 C CA . HIS A 1 78 ? -3.178 -15.086 -9.617 1 98.5 78 HIS A CA 1
ATOM 622 C C . HIS A 1 78 ? -4.148 -13.977 -10.00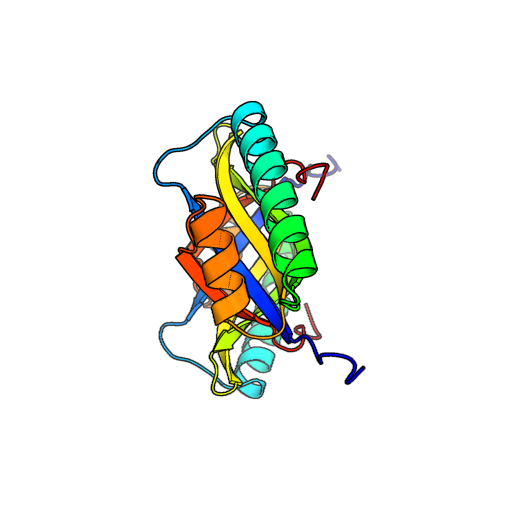8 1 98.5 78 HIS A C 1
ATOM 624 O O . HIS A 1 78 ? -5.363 -14.18 -10.016 1 98.5 78 HIS A O 1
ATOM 630 N N . ALA A 1 79 ? -3.623 -12.805 -10.312 1 98.25 79 ALA A N 1
ATOM 631 C CA . ALA A 1 79 ? -4.465 -11.664 -10.672 1 98.25 79 ALA A CA 1
ATOM 632 C C . ALA A 1 79 ? -5.312 -11.969 -11.898 1 98.25 79 ALA A C 1
ATOM 634 O O . ALA A 1 79 ? -6.512 -11.688 -11.922 1 98.25 79 ALA A O 1
ATOM 635 N N . ASP A 1 80 ? -4.66 -12.539 -12.883 1 98.25 80 ASP A N 1
ATOM 636 C CA . ASP A 1 80 ? -5.344 -12.859 -14.133 1 98.25 80 ASP A CA 1
ATOM 637 C C . ASP A 1 80 ? -6.48 -13.852 -13.898 1 98.25 80 ASP A C 1
ATOM 639 O O . ASP A 1 80 ? -7.609 -13.625 -14.344 1 98.25 80 ASP A O 1
ATOM 643 N N . ARG A 1 81 ? -6.227 -14.867 -13.203 1 98.19 81 ARG A N 1
ATOM 644 C CA . ARG A 1 81 ? -7.23 -15.898 -12.961 1 98.19 81 ARG A CA 1
ATOM 645 C C . ARG A 1 81 ? -8.344 -15.375 -12.055 1 98.19 81 ARG A C 1
ATOM 647 O O . ARG A 1 81 ? -9.5 -15.773 -12.203 1 98.19 81 ARG A O 1
ATOM 654 N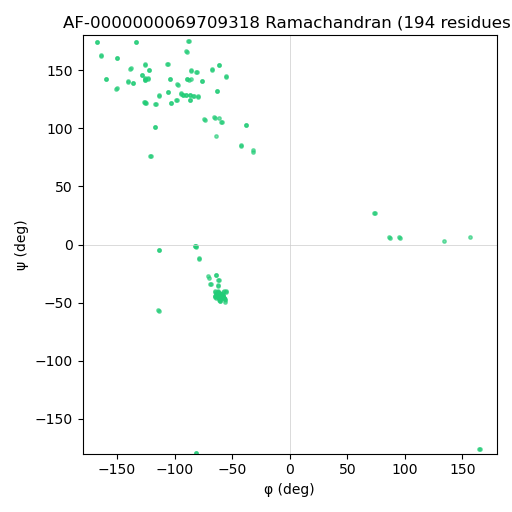 N . ALA A 1 82 ? -7.977 -14.531 -11.148 1 96.94 82 ALA A N 1
ATOM 655 C CA . ALA A 1 82 ? -8.945 -13.984 -10.203 1 96.94 82 ALA A CA 1
ATOM 656 C C . ALA A 1 82 ? -9.766 -12.859 -10.852 1 96.94 82 ALA A C 1
ATOM 658 O O . ALA A 1 82 ? -10.758 -12.406 -10.281 1 96.94 82 ALA A O 1
ATOM 659 N N . GLY A 1 83 ? -9.297 -12.43 -12.031 1 96.38 83 GLY A N 1
ATOM 660 C CA . GLY A 1 83 ? -9.977 -11.32 -12.688 1 96.38 83 GLY A CA 1
ATOM 661 C C . GLY A 1 83 ? -9.719 -9.984 -12.016 1 96.38 83 GLY A C 1
ATOM 662 O O . GLY A 1 83 ? -10.594 -9.109 -12 1 96.38 83 GLY A O 1
ATOM 663 N N . LEU A 1 84 ? -8.672 -9.836 -11.398 1 97.19 84 LEU A N 1
ATOM 664 C CA . LEU A 1 84 ? -8.273 -8.609 -10.711 1 97.19 84 LEU A CA 1
ATOM 665 C C . LEU A 1 84 ? -7.211 -7.859 -11.5 1 97.19 84 LEU A C 1
ATOM 667 O O . LEU A 1 84 ? -6.32 -8.477 -12.094 1 97.19 84 LEU A O 1
ATOM 671 N N . PRO A 1 85 ? -7.312 -6.582 -11.484 1 97.5 85 PRO A N 1
ATOM 672 C CA . PRO A 1 85 ? -6.172 -5.875 -12.07 1 97.5 85 PRO A CA 1
ATOM 673 C C . PRO A 1 85 ? -4.895 -6.035 -11.25 1 97.5 85 PRO A C 1
ATOM 675 O O . PRO A 1 85 ? -4.957 -6.27 -10.039 1 97.5 85 PRO A O 1
ATOM 678 N N . ALA A 1 86 ? -3.822 -5.992 -11.875 1 98.25 86 ALA A N 1
ATOM 679 C CA . ALA A 1 86 ? -2.496 -5.828 -11.281 1 98.25 86 ALA A CA 1
ATOM 680 C C . ALA A 1 86 ? -1.808 -4.574 -11.812 1 98.25 86 ALA A C 1
ATOM 682 O O . ALA A 1 86 ? -0.878 -4.668 -12.617 1 98.25 86 ALA A O 1
ATOM 683 N N . THR A 1 87 ? -2.244 -3.441 -11.312 1 98.06 87 THR A N 1
ATOM 684 C CA . THR A 1 87 ? -1.824 -2.148 -11.844 1 98.06 87 THR A CA 1
ATOM 685 C C . THR A 1 87 ? -0.313 -1.978 -11.719 1 98.06 87 THR A C 1
ATOM 687 O O . THR A 1 87 ? 0.339 -1.469 -12.633 1 98.06 87 THR A O 1
ATOM 690 N N . ARG A 1 88 ? 0.212 -2.283 -10.609 1 97.12 88 ARG A N 1
ATOM 691 C CA . ARG A 1 88 ? 1.645 -2.279 -10.328 1 97.12 88 ARG A CA 1
ATOM 692 C C . ARG A 1 88 ? 2.035 -3.469 -9.461 1 97.12 88 ARG A C 1
ATOM 694 O O . ARG A 1 88 ? 1.288 -3.855 -8.555 1 97.12 88 ARG A O 1
ATOM 701 N N . ILE A 1 89 ? 3.154 -4.074 -9.758 1 98.38 89 ILE A N 1
ATOM 702 C CA . ILE A 1 89 ? 3.746 -5.121 -8.93 1 98.38 89 ILE A CA 1
ATOM 703 C C . ILE A 1 89 ? 5.184 -4.746 -8.578 1 98.38 89 ILE A C 1
ATOM 705 O O . ILE A 1 89 ? 6.008 -4.516 -9.469 1 98.38 89 ILE A O 1
ATOM 709 N N . ASP A 1 90 ? 5.48 -4.68 -7.352 1 98.44 90 ASP A N 1
ATOM 710 C CA . ASP A 1 90 ? 6.816 -4.348 -6.855 1 98.44 90 ASP A CA 1
ATOM 711 C C . ASP A 1 90 ? 7.324 -5.414 -5.891 1 98.44 90 ASP A C 1
ATOM 713 O O . ASP A 1 90 ? 6.535 -6.188 -5.336 1 98.44 90 ASP A O 1
ATOM 717 N N . ARG A 1 91 ? 8.602 -5.504 -5.797 1 98.12 91 ARG A N 1
ATOM 718 C CA . ARG A 1 91 ? 9.195 -6.227 -4.68 1 98.12 91 ARG A CA 1
ATOM 719 C C . ARG A 1 91 ? 9.242 -5.359 -3.428 1 98.12 91 ARG A C 1
ATOM 721 O O . ARG A 1 91 ? 9.367 -4.137 -3.516 1 98.12 91 ARG A O 1
ATOM 728 N N . ARG A 1 92 ? 9.133 -5.977 -2.34 1 97.94 92 ARG A N 1
ATOM 729 C CA . ARG A 1 92 ? 9.141 -5.254 -1.071 1 97.94 92 ARG A CA 1
ATOM 730 C C . ARG A 1 92 ? 10.562 -5.043 -0.566 1 97.94 92 ARG A C 1
ATOM 732 O O . ARG A 1 92 ? 11.32 -6.004 -0.425 1 97.94 92 ARG A O 1
ATOM 739 N N . GLY A 1 93 ? 10.906 -3.816 -0.323 1 95.5 93 GLY A N 1
ATOM 740 C CA . GLY A 1 93 ? 12.203 -3.51 0.255 1 95.5 93 GLY A CA 1
ATOM 741 C C . GLY A 1 93 ? 12.203 -3.531 1.772 1 95.5 93 GLY A C 1
ATOM 742 O O . GLY A 1 93 ? 11.172 -3.805 2.393 1 95.5 93 GLY A O 1
ATOM 743 N N . GLU A 1 94 ? 13.344 -3.355 2.314 1 90.94 94 GLU A N 1
ATOM 744 C CA . GLU A 1 94 ? 13.445 -3.238 3.766 1 90.94 94 GLU A CA 1
ATOM 745 C C . GLU A 1 94 ? 12.703 -2.012 4.277 1 90.94 94 GLU A C 1
ATOM 747 O O . GLU A 1 94 ? 12.742 -0.948 3.656 1 90.94 94 GLU A O 1
ATOM 752 N N . PRO A 1 95 ? 11.906 -2.291 5.312 1 82.19 95 PRO A N 1
ATOM 753 C CA . PRO A 1 95 ? 11.172 -1.145 5.852 1 82.19 95 PRO A CA 1
ATOM 754 C C . PRO A 1 95 ? 12.086 0.01 6.25 1 82.19 95 PRO A C 1
ATOM 756 O O . PRO A 1 95 ? 13.234 -0.214 6.629 1 82.19 95 PRO A O 1
ATOM 759 N N . LEU A 1 96 ? 11.602 1.267 6.031 1 72.5 96 LEU A N 1
ATOM 760 C CA . LEU A 1 96 ? 12.305 2.475 6.449 1 72.5 96 LEU A CA 1
ATOM 761 C C . LEU A 1 96 ? 12.391 2.562 7.969 1 72.5 96 LEU A C 1
ATOM 763 O O . LEU A 1 96 ? 11.445 2.178 8.664 1 72.5 96 LEU A O 1
ATOM 767 N N . GLU A 1 97 ? 13.578 2.395 8.555 1 58.03 97 GLU A N 1
ATOM 768 C CA . GLU A 1 97 ? 13.789 2.693 9.969 1 58.03 97 GLU A CA 1
ATOM 769 C C . GLU A 1 97 ? 13.586 4.18 10.25 1 58.03 97 GLU A C 1
ATOM 771 O O . GLU A 1 97 ? 13.906 5.027 9.414 1 58.03 97 GLU A O 1
ATOM 776 N N . GLY A 1 98 ? 12.602 4.812 10.617 1 53.91 98 GLY A N 1
ATOM 777 C CA . GLY A 1 98 ? 12.711 6.172 11.125 1 53.91 98 GLY A CA 1
ATOM 778 C C . GLY A 1 98 ? 11.43 6.961 10.992 1 53.91 98 GLY A C 1
ATOM 779 O O . GLY A 1 98 ? 11.289 8.031 11.586 1 53.91 98 GLY A O 1
ATOM 780 N N . GLU A 1 99 ? 10.289 6.723 10.656 1 43.94 99 GLU A N 1
ATOM 781 C CA . GLU A 1 99 ? 9.625 7.988 10.961 1 43.94 99 GLU A CA 1
ATOM 782 C C . GLU A 1 99 ? 9.352 8.117 12.461 1 43.94 99 GLU A C 1
ATOM 784 O O . GLU A 1 99 ? 9.227 7.117 13.164 1 43.94 99 GLU A O 1
ATOM 789 N N . MET B 1 1 ? -8.781 19.203 25.531 1 40.56 1 MET B N 1
ATOM 790 C CA . MET B 1 1 ? -8.328 19.391 24.156 1 40.56 1 MET B CA 1
ATOM 791 C C . MET B 1 1 ? -9.086 18.484 23.203 1 40.56 1 MET B C 1
ATOM 793 O O . MET B 1 1 ? -9.227 17.281 23.453 1 40.56 1 MET B O 1
ATOM 797 N N . SER B 1 2 ? -10.008 18.844 22.438 1 45.22 2 SER B N 1
ATOM 798 C CA . SER B 1 2 ? -10.844 17.969 21.609 1 45.22 2 SER B CA 1
ATOM 799 C C . SER B 1 2 ? -10.008 16.875 20.938 1 45.22 2 SER B C 1
ATOM 801 O O . SER B 1 2 ? -8.984 17.156 20.328 1 45.22 2 SER B O 1
ATOM 803 N N . GLU B 1 3 ? -9.742 15.852 21.516 1 51.59 3 GLU B N 1
ATOM 804 C CA . GLU B 1 3 ? -8.93 14.773 20.969 1 51.59 3 GLU B CA 1
ATOM 805 C C . GLU B 1 3 ? -9.086 14.672 19.453 1 51.59 3 GLU B C 1
ATOM 807 O O . GLU B 1 3 ? -10.172 14.398 18.953 1 51.59 3 GLU B O 1
ATOM 812 N N . GLN B 1 4 ? -8.32 15.57 18.734 1 65.19 4 GLN B N 1
ATOM 813 C CA . GLN B 1 4 ? -8.43 15.641 17.281 1 65.19 4 GLN B CA 1
ATOM 814 C C . GLN B 1 4 ? -8.617 14.25 16.672 1 65.19 4 GLN B C 1
ATOM 816 O O . GLN B 1 4 ? -7.871 13.32 16.984 1 65.19 4 GLN B O 1
ATOM 821 N N . GLU B 1 5 ? -9.82 13.914 16.281 1 88.94 5 GLU B N 1
ATOM 822 C CA . GLU B 1 5 ? -10.141 12.641 15.633 1 88.94 5 GLU B CA 1
ATOM 823 C C . GLU B 1 5 ? -9.344 12.461 14.344 1 88.94 5 GLU B C 1
ATOM 825 O O . GLU B 1 5 ? -9.383 13.32 13.453 1 88.94 5 GLU B O 1
ATOM 830 N N . LEU B 1 6 ? -8.328 11.641 14.266 1 97.69 6 LEU B N 1
ATOM 831 C CA . LEU B 1 6 ? -7.512 11.375 13.086 1 97.69 6 LEU B CA 1
ATOM 832 C C . LEU B 1 6 ? -8.125 10.258 12.242 1 97.69 6 LEU B C 1
ATOM 834 O O . LEU B 1 6 ? -8.805 9.375 12.773 1 97.69 6 LEU B O 1
ATOM 838 N N . GLU B 1 7 ? -8.008 10.469 10.945 1 97.38 7 GLU B N 1
ATOM 839 C CA . GLU B 1 7 ? -8.43 9.461 9.969 1 97.38 7 GLU B CA 1
ATOM 840 C C . GLU B 1 7 ? -7.23 8.766 9.336 1 97.38 7 GLU B C 1
ATOM 842 O O . GLU B 1 7 ? -6.133 9.328 9.289 1 97.38 7 GLU B O 1
ATOM 847 N N . ASP B 1 8 ? -7.504 7.586 8.883 1 98.12 8 ASP B N 1
ATOM 848 C CA . ASP B 1 8 ? -6.434 6.816 8.25 1 98.12 8 ASP B CA 1
ATOM 849 C C . ASP B 1 8 ? -6.324 7.145 6.766 1 98.12 8 ASP B C 1
ATOM 851 O O . ASP B 1 8 ? -7.316 7.07 6.035 1 98.12 8 ASP B O 1
ATOM 855 N N . PHE B 1 9 ? -5.129 7.461 6.316 1 98.56 9 PHE B N 1
ATOM 856 C CA . PHE B 1 9 ? -4.836 7.734 4.918 1 98.56 9 PHE B CA 1
ATOM 857 C C . PHE B 1 9 ? -3.74 6.809 4.402 1 98.56 9 PHE B C 1
ATOM 859 O O . PHE B 1 9 ? -2.797 6.488 5.129 1 98.56 9 PHE B O 1
ATOM 866 N N . LEU B 1 10 ? -3.91 6.418 3.182 1 98.62 10 LEU B N 1
ATOM 867 C CA . LEU B 1 10 ? -2.924 5.641 2.438 1 98.62 10 LEU B CA 1
ATOM 868 C C . LEU B 1 10 ? -2.359 6.453 1.276 1 98.62 10 LEU B C 1
ATOM 870 O O . LEU B 1 10 ? -3.113 6.996 0.468 1 98.62 10 LEU B O 1
ATOM 874 N N . ILE B 1 11 ? -1.059 6.52 1.215 1 98.38 11 ILE B N 1
ATOM 875 C CA . ILE B 1 11 ? -0.402 7.406 0.259 1 98.38 11 ILE B CA 1
ATOM 876 C C . ILE B 1 11 ? 0.568 6.602 -0.605 1 98.38 11 ILE B C 1
ATOM 878 O O . ILE B 1 11 ? 1.479 5.953 -0.087 1 98.38 11 ILE B O 1
ATOM 882 N N . LEU B 1 12 ? 0.392 6.621 -1.864 1 98.62 12 LEU B N 1
ATOM 883 C CA . LEU B 1 12 ? 1.396 6.109 -2.791 1 98.62 12 LEU B CA 1
ATOM 884 C C . LEU B 1 12 ? 2.328 7.227 -3.254 1 98.62 12 LEU B C 1
ATOM 886 O O . LEU B 1 12 ? 1.867 8.281 -3.695 1 98.62 12 LEU B O 1
ATOM 890 N N . ARG B 1 13 ? 3.562 6.961 -3.123 1 98 13 ARG B N 1
ATOM 891 C CA . ARG B 1 13 ? 4.586 7.871 -3.625 1 98 13 ARG B CA 1
ATOM 892 C C . ARG B 1 13 ? 5.426 7.203 -4.711 1 98 13 ARG B C 1
ATOM 894 O O . ARG B 1 13 ? 6.309 6.398 -4.41 1 98 13 ARG B O 1
ATOM 901 N N . GLU B 1 14 ? 5.102 7.535 -5.855 1 98.06 14 GLU B N 1
ATOM 902 C CA . GLU B 1 14 ? 5.891 7.047 -6.98 1 98.06 14 GLU B CA 1
ATOM 903 C C . GLU B 1 14 ? 7.031 8 -7.316 1 98.06 14 GLU B C 1
ATOM 905 O O . GLU B 1 14 ? 6.805 9.203 -7.508 1 98.06 14 GLU B O 1
ATOM 910 N N . LEU B 1 15 ? 8.18 7.391 -7.383 1 97.38 15 LEU B N 1
ATOM 911 C CA . LEU B 1 15 ? 9.328 8.211 -7.754 1 97.38 15 LEU B CA 1
ATOM 912 C C . LEU B 1 15 ? 9.508 8.234 -9.266 1 97.38 15 LEU B C 1
ATOM 914 O O . LEU B 1 15 ? 9.305 7.223 -9.938 1 97.38 15 LEU B O 1
ATOM 918 N N . ASP B 1 16 ? 9.898 9.375 -9.789 1 95.75 16 ASP B N 1
ATOM 919 C CA . ASP B 1 16 ? 10.164 9.5 -11.219 1 95.75 16 ASP B CA 1
ATOM 920 C C . ASP B 1 16 ? 11.352 8.633 -11.633 1 95.75 16 ASP B C 1
ATOM 922 O O . ASP B 1 16 ? 11.336 8.023 -12.703 1 95.75 16 ASP B O 1
ATOM 926 N N . GLU B 1 17 ? 12.359 8.68 -10.844 1 96.44 17 GLU B N 1
ATOM 927 C CA . GLU B 1 17 ? 13.555 7.867 -11.031 1 96.44 17 GLU B CA 1
ATOM 928 C C . GLU B 1 17 ? 13.875 7.066 -9.773 1 96.44 17 GLU B C 1
ATOM 930 O O . GLU B 1 17 ? 13.734 7.566 -8.656 1 96.44 17 GLU B O 1
ATOM 935 N N . PRO B 1 18 ? 14.312 5.84 -10.078 1 97.38 18 PRO B N 1
ATOM 936 C CA . PRO B 1 18 ? 14.688 5.047 -8.906 1 97.38 18 PRO B CA 1
ATOM 937 C C . PRO B 1 18 ? 15.828 5.676 -8.109 1 97.38 18 PRO B C 1
ATOM 939 O O . PRO B 1 18 ? 16.656 6.402 -8.672 1 97.38 18 PRO B O 1
ATOM 942 N N . ILE B 1 19 ? 15.852 5.34 -6.832 1 96.62 19 ILE B N 1
ATOM 943 C CA . ILE B 1 19 ? 16.906 5.867 -5.969 1 96.62 19 ILE B CA 1
ATOM 944 C C . ILE B 1 19 ? 17.5 4.742 -5.129 1 96.62 19 ILE B C 1
ATOM 946 O O . ILE B 1 19 ? 17 3.613 -5.145 1 96.62 19 ILE B O 1
ATOM 950 N N . SER B 1 20 ? 18.547 5.035 -4.375 1 94.75 20 SER B N 1
ATOM 951 C CA . SER B 1 20 ? 19.203 4.07 -3.5 1 94.75 20 SER B CA 1
ATOM 952 C C . SER B 1 20 ? 18.578 4.07 -2.109 1 94.75 20 SER B C 1
ATOM 954 O O . SER B 1 20 ? 17.812 4.969 -1.767 1 94.75 20 SER B O 1
ATOM 956 N N . LYS B 1 21 ? 18.891 3.088 -1.376 1 93.19 21 LYS B N 1
ATOM 957 C CA . LYS B 1 21 ? 18.453 3.016 0.013 1 93.19 21 LYS B CA 1
ATOM 958 C C . LYS B 1 21 ? 18.953 4.211 0.815 1 93.19 21 LYS B C 1
ATOM 960 O O . LYS B 1 21 ? 18.219 4.77 1.637 1 93.19 21 LYS B O 1
ATOM 965 N N . GLN B 1 22 ? 20.203 4.52 0.622 1 92.19 22 GLN B N 1
ATOM 966 C CA . GLN B 1 22 ? 20.797 5.648 1.338 1 92.19 22 GLN B CA 1
ATOM 967 C C . GLN B 1 22 ? 20.047 6.941 1.036 1 92.19 22 GLN B C 1
ATOM 969 O O . GLN B 1 22 ? 19.781 7.738 1.939 1 92.19 22 GLN B O 1
ATOM 974 N N . GLU B 1 23 ? 19.734 7.148 -0.219 1 93.69 23 GLU B N 1
ATOM 975 C CA . GLU B 1 23 ? 18.969 8.328 -0.609 1 93.69 23 GLU B CA 1
ATOM 976 C C . GLU B 1 23 ? 17.594 8.336 0.046 1 93.69 23 GLU B C 1
ATOM 978 O O . GLU B 1 23 ? 17.125 9.375 0.491 1 93.69 23 GLU B O 1
ATOM 983 N N . LEU B 1 24 ? 16.922 7.207 0.11 1 94.44 24 LEU B N 1
ATOM 984 C CA . LEU B 1 24 ? 15.625 7.109 0.76 1 94.44 24 LEU B CA 1
ATOM 985 C C . LEU B 1 24 ? 15.734 7.426 2.248 1 94.44 24 LEU B C 1
ATOM 987 O O . LEU B 1 24 ? 14.844 8.062 2.818 1 94.44 24 LEU B O 1
ATOM 991 N N . GLU B 1 25 ? 16.734 6.957 2.912 1 92.38 25 GLU B N 1
ATOM 992 C CA . GLU B 1 25 ? 16.938 7.227 4.332 1 92.38 25 GLU B CA 1
ATOM 993 C C . GLU B 1 25 ? 17.047 8.727 4.605 1 92.38 25 GLU B C 1
ATOM 995 O O . GLU B 1 25 ? 16.484 9.227 5.578 1 92.38 25 GLU B O 1
ATOM 1000 N N . ALA B 1 26 ? 17.766 9.391 3.744 1 92.44 26 ALA B N 1
ATOM 1001 C CA . ALA B 1 26 ? 17.906 10.844 3.885 1 92.44 26 ALA B CA 1
ATOM 1002 C C . ALA B 1 26 ? 16.562 11.539 3.725 1 92.44 26 ALA B C 1
ATOM 1004 O O . ALA B 1 26 ? 16.234 12.453 4.484 1 92.44 26 ALA B O 1
ATOM 1005 N N . VAL B 1 27 ? 15.828 11.117 2.77 1 91.75 27 VAL B N 1
ATOM 1006 C CA . VAL B 1 27 ? 14.484 11.641 2.533 1 91.75 27 VAL B CA 1
ATOM 1007 C C . VAL B 1 27 ? 13.594 11.352 3.74 1 91.75 27 VAL B C 1
ATOM 1009 O O . VAL B 1 27 ? 12.82 12.211 4.168 1 91.75 27 VAL B O 1
ATOM 1012 N N . GLY B 1 28 ? 13.695 10.172 4.195 1 93.12 28 GLY B N 1
ATOM 1013 C CA . GLY B 1 28 ? 12.914 9.781 5.359 1 93.12 28 GLY B CA 1
ATOM 1014 C C . GLY B 1 28 ? 13.195 10.641 6.578 1 93.12 28 GLY B C 1
ATOM 1015 O O . GLY B 1 28 ? 12.266 11.008 7.305 1 93.12 28 GLY B O 1
ATOM 1016 N N . GLU B 1 29 ? 14.453 10.93 6.836 1 92.88 29 GLU B N 1
ATOM 1017 C CA . GLU B 1 29 ? 14.82 11.789 7.957 1 92.88 29 GLU B CA 1
ATOM 1018 C C . GLU B 1 29 ? 14.203 13.172 7.816 1 92.88 29 GLU B C 1
ATOM 1020 O O . GLU B 1 29 ? 13.625 13.703 8.773 1 92.88 29 GLU B O 1
ATOM 1025 N N . HIS B 1 30 ? 14.352 13.711 6.637 1 94.56 30 HIS B N 1
ATOM 1026 C CA . HIS B 1 30 ? 13.758 15.023 6.387 1 94.56 30 HIS B CA 1
ATOM 1027 C C . HIS B 1 30 ? 12.242 14.984 6.543 1 94.56 30 HIS B C 1
ATOM 1029 O O . HIS B 1 30 ? 11.648 15.891 7.129 1 94.56 30 HIS B O 1
ATOM 1035 N N . SER B 1 31 ? 11.555 13.961 6.012 1 95.62 31 SER B N 1
ATOM 1036 C CA . SER B 1 31 ? 10.117 13.773 6.164 1 95.62 31 SER B CA 1
ATOM 1037 C C . SER B 1 31 ? 9.719 13.742 7.637 1 95.62 31 SER B C 1
ATOM 1039 O O . SER B 1 31 ? 8.68 14.281 8.016 1 95.62 31 SER B O 1
ATOM 1041 N N . GLY B 1 32 ? 10.508 13.086 8.461 1 95.81 32 GLY B N 1
ATOM 1042 C CA . GLY B 1 32 ? 10.266 13.039 9.891 1 95.81 32 GLY B CA 1
ATOM 1043 C C . GLY B 1 32 ? 10.336 14.398 10.555 1 95.81 32 GLY B C 1
ATOM 1044 O O . GLY B 1 32 ? 9.523 14.711 11.43 1 95.81 32 GLY B O 1
ATOM 1045 N N . GLU B 1 33 ? 11.312 15.148 10.211 1 96.5 33 GLU B N 1
ATOM 1046 C CA . GLU B 1 33 ? 11.43 16.516 10.734 1 96.5 33 GLU B CA 1
ATOM 1047 C C . GLU B 1 33 ? 10.195 17.344 10.391 1 96.5 33 GLU B C 1
ATOM 1049 O O . GLU B 1 33 ? 9.695 18.094 11.234 1 96.5 33 GLU B O 1
ATOM 1054 N N . VAL B 1 34 ? 9.758 17.203 9.164 1 97.88 34 VAL B N 1
ATOM 1055 C CA . VAL B 1 34 ? 8.586 17.938 8.703 1 97.88 34 VAL B CA 1
ATOM 1056 C C . VAL B 1 34 ? 7.363 17.516 9.516 1 97.88 34 VAL B C 1
ATOM 1058 O O . VAL B 1 34 ? 6.531 18.359 9.875 1 97.88 34 VAL B O 1
ATOM 1061 N N . LEU B 1 35 ? 7.172 16.234 9.836 1 97.69 35 LEU B N 1
ATOM 1062 C CA . LEU B 1 35 ? 6.074 15.75 10.672 1 97.69 35 LEU B CA 1
ATOM 1063 C C . LEU B 1 35 ? 6.082 16.453 12.031 1 97.69 35 LEU B C 1
ATOM 1065 O O . LEU B 1 35 ? 5.039 16.891 12.516 1 97.69 35 LEU B O 1
ATOM 1069 N N . GLU B 1 36 ? 7.234 16.516 12.594 1 97.38 36 GLU B N 1
ATOM 1070 C CA . GLU B 1 36 ? 7.367 17.172 13.898 1 97.38 36 GLU B CA 1
ATOM 1071 C C . GLU B 1 36 ? 6.969 18.641 13.828 1 97.38 36 GLU B C 1
ATOM 1073 O O . GLU B 1 36 ? 6.27 19.141 14.711 1 97.38 36 GLU B O 1
ATOM 1078 N N . GLU B 1 37 ? 7.461 19.281 12.828 1 98.19 37 GLU B N 1
ATOM 1079 C CA . GLU B 1 37 ? 7.113 20.688 12.641 1 98.19 37 GLU B CA 1
ATOM 1080 C C . GLU B 1 37 ? 5.605 20.875 12.531 1 98.19 37 GLU B C 1
ATOM 1082 O O . GLU B 1 37 ? 5.039 21.781 13.164 1 98.19 37 GLU B O 1
ATOM 1087 N N . LEU B 1 38 ? 4.91 20.062 11.742 1 98.25 38 LEU B N 1
ATOM 1088 C CA . LEU B 1 38 ? 3.465 20.156 11.562 1 98.25 38 LEU B CA 1
ATOM 1089 C C . LEU B 1 38 ? 2.736 19.922 12.883 1 98.25 38 LEU B C 1
ATOM 1091 O O . LEU B 1 38 ? 1.803 20.656 13.219 1 98.25 38 LEU B O 1
ATOM 1095 N N . ARG B 1 39 ? 3.158 18.984 13.625 1 97.81 39 ARG B N 1
ATOM 1096 C CA . ARG B 1 39 ? 2.52 18.703 14.906 1 97.81 39 ARG B CA 1
ATOM 1097 C C . ARG B 1 39 ? 2.699 19.875 15.875 1 97.81 39 ARG B C 1
ATOM 1099 O O . ARG B 1 39 ? 1.78 20.203 16.625 1 97.81 39 ARG B O 1
ATOM 1106 N N . GLU B 1 40 ? 3.855 20.453 15.867 1 98 40 GLU B N 1
ATOM 1107 C CA . GLU B 1 40 ? 4.109 21.625 16.703 1 98 40 GLU B CA 1
ATOM 1108 C C . GLU B 1 40 ? 3.195 22.781 16.312 1 98 40 GLU B C 1
ATOM 1110 O O . GLU B 1 40 ? 2.824 23.594 17.156 1 98 40 GLU B O 1
ATOM 1115 N N . GLU B 1 41 ? 2.854 22.812 15.086 1 98.25 41 GLU B N 1
ATOM 1116 C CA . GLU B 1 41 ? 1.959 23.859 14.578 1 98.25 41 GLU B CA 1
ATOM 1117 C C . GLU B 1 41 ? 0.499 23.5 14.852 1 98.25 41 GLU B C 1
ATOM 1119 O O . GLU B 1 41 ? -0.405 24.25 14.469 1 98.25 41 GLU B O 1
ATOM 1124 N N . GLY B 1 42 ? 0.225 22.375 15.445 1 97.75 42 GLY B N 1
ATOM 1125 C CA . GLY B 1 42 ? -1.114 21.984 15.852 1 97.75 42 GLY B CA 1
ATOM 1126 C C . GLY B 1 42 ? -1.826 21.125 14.828 1 97.75 42 GLY B C 1
ATOM 1127 O O . GLY B 1 42 ? -3.025 20.859 14.953 1 97.75 42 GLY B O 1
ATOM 1128 N N . VAL B 1 43 ? -1.114 20.75 13.805 1 98 43 VAL B N 1
ATOM 1129 C CA . VAL B 1 43 ? -1.708 19.906 12.773 1 98 43 VAL B CA 1
ATOM 1130 C C . VAL B 1 43 ? -1.738 18.453 13.25 1 98 43 VAL B C 1
ATOM 1132 O O . VAL B 1 43 ? -0.715 17.906 13.672 1 98 43 VAL B O 1
ATOM 1135 N N . GLY B 1 44 ? -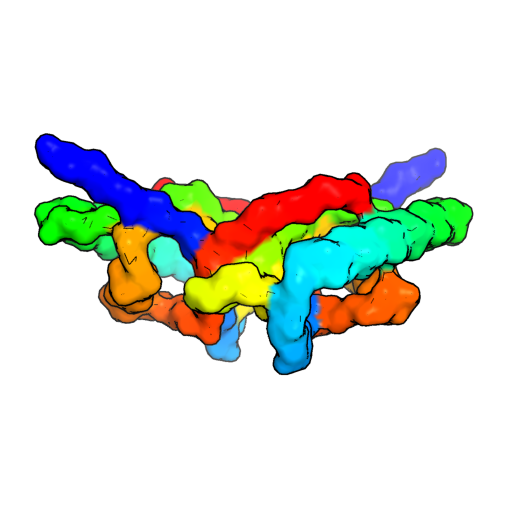2.941 17.766 13.203 1 98.19 44 GLY B N 1
ATOM 1136 C CA . GLY B 1 44 ? -3.047 16.359 13.523 1 98.19 44 GLY B CA 1
ATOM 1137 C C . GLY B 1 44 ? -2.498 15.453 12.43 1 98.19 44 GLY B C 1
ATOM 1138 O O . GLY B 1 44 ? -3.098 15.328 11.359 1 98.19 44 GLY B O 1
ATOM 1139 N N . ILE B 1 45 ? -1.418 14.867 12.641 1 98 45 ILE B N 1
ATOM 1140 C CA . ILE B 1 45 ? -0.823 13.953 11.672 1 98 45 ILE B CA 1
ATOM 1141 C C . ILE B 1 45 ? 0.176 13.031 12.367 1 98 45 ILE B C 1
ATOM 1143 O O . ILE B 1 45 ? 0.912 13.469 13.258 1 98 45 ILE B O 1
ATOM 1147 N N . ARG B 1 46 ? 0.204 11.82 11.945 1 96.56 46 ARG B N 1
ATOM 1148 C CA . ARG B 1 46 ? 1.107 10.805 12.477 1 96.56 46 ARG B CA 1
ATOM 1149 C C . ARG B 1 46 ? 1.452 9.773 11.414 1 96.56 46 ARG B C 1
ATOM 1151 O O . ARG B 1 46 ? 0.577 9.328 10.664 1 96.56 46 ARG B O 1
ATOM 1158 N N . TRP B 1 47 ? 2.678 9.531 11.398 1 96.88 47 TRP B N 1
ATOM 1159 C CA . TRP B 1 47 ? 3.129 8.406 10.586 1 96.88 47 TRP B CA 1
ATOM 1160 C C . TRP B 1 47 ? 2.826 7.082 11.273 1 96.88 47 TRP B C 1
ATOM 1162 O O . TRP B 1 47 ? 3.01 6.949 12.484 1 96.88 47 TRP B O 1
ATOM 1172 N N . VAL B 1 48 ? 2.42 6.117 10.484 1 95.81 48 VAL B N 1
ATOM 1173 C CA . VAL B 1 48 ? 2.139 4.797 11.039 1 95.81 48 VAL B CA 1
ATOM 1174 C C . VAL B 1 48 ? 3.139 3.781 10.492 1 95.81 48 VAL B C 1
ATOM 1176 O O . VAL B 1 48 ? 3.91 3.188 11.25 1 95.81 48 VAL B O 1
ATOM 1179 N N . GLU B 1 49 ? 3.264 3.615 9.18 1 95.19 49 GLU B N 1
ATOM 1180 C CA . GLU B 1 49 ? 4.195 2.678 8.555 1 95.19 49 GLU B CA 1
ATOM 1181 C C . GLU B 1 49 ? 4.387 2.988 7.074 1 95.19 49 GLU B C 1
ATOM 1183 O O . GLU B 1 49 ? 3.604 3.736 6.484 1 95.19 49 GLU B O 1
ATOM 1188 N N . SER B 1 50 ? 5.465 2.436 6.516 1 96.31 50 SER B N 1
ATOM 1189 C CA . SER B 1 50 ? 5.734 2.561 5.086 1 96.31 50 SER B CA 1
ATOM 1190 C C . SER B 1 50 ? 6.188 1.233 4.488 1 96.31 50 SER B C 1
ATOM 1192 O O . SER B 1 50 ? 6.953 0.495 5.117 1 96.31 50 SER B O 1
ATOM 1194 N N . GLU B 1 51 ? 5.711 0.968 3.381 1 96.44 51 GLU B N 1
ATOM 1195 C CA . GLU B 1 51 ? 6.293 -0.06 2.521 1 96.44 51 GLU B CA 1
ATOM 1196 C C . GLU B 1 51 ? 7.219 0.553 1.478 1 96.44 51 GLU B C 1
ATOM 1198 O O . GLU B 1 51 ? 6.898 1.584 0.883 1 96.44 51 GLU B O 1
ATOM 1203 N N . VAL B 1 52 ? 8.344 -0.112 1.301 1 97.62 52 VAL B N 1
ATOM 1204 C CA . VAL B 1 52 ? 9.305 0.325 0.293 1 97.62 52 VAL B CA 1
ATOM 1205 C C . VAL B 1 52 ? 9.125 -0.5 -0.98 1 97.62 52 VAL B C 1
ATOM 1207 O O . VAL B 1 52 ? 9.117 -1.732 -0.932 1 97.62 52 VAL B O 1
ATOM 1210 N N . LEU B 1 53 ? 8.914 0.153 -2.057 1 98.31 53 LEU B N 1
ATOM 1211 C CA . LEU B 1 53 ? 8.719 -0.485 -3.355 1 98.31 53 LEU B CA 1
ATOM 1212 C C . LEU B 1 53 ? 10.031 -0.561 -4.129 1 98.31 53 LEU B C 1
ATOM 1214 O O . LEU B 1 53 ? 10.703 0.455 -4.316 1 98.31 53 LEU B O 1
ATOM 1218 N N . MET B 1 54 ? 10.312 -1.744 -4.621 1 98.25 54 MET B N 1
ATOM 1219 C CA . MET B 1 54 ? 11.562 -1.94 -5.352 1 98.25 54 MET B CA 1
ATOM 1220 C C . MET B 1 54 ? 11.305 -2.598 -6.707 1 98.25 54 MET B C 1
ATOM 1222 O O . MET B 1 54 ? 10.383 -3.402 -6.844 1 98.25 54 MET B O 1
ATOM 1226 N N . ASN B 1 55 ? 12.102 -2.215 -7.68 1 96.56 55 ASN B N 1
ATOM 1227 C CA . ASN B 1 55 ? 12.109 -2.984 -8.922 1 96.56 55 ASN B CA 1
ATOM 1228 C C . ASN B 1 55 ? 12.992 -4.223 -8.805 1 96.56 55 ASN B C 1
ATOM 1230 O O . ASN B 1 55 ? 13.531 -4.508 -7.734 1 96.56 55 ASN B O 1
ATOM 1234 N N . GLU B 1 56 ? 13.055 -4.926 -9.852 1 92.81 56 GLU B N 1
ATOM 1235 C CA . GLU B 1 56 ? 13.758 -6.199 -9.836 1 92.81 56 GLU B CA 1
ATOM 1236 C C . GLU B 1 56 ? 15.25 -6.004 -9.57 1 92.81 56 GLU B C 1
ATOM 1238 O O . GLU B 1 56 ? 15.906 -6.887 -9.016 1 92.81 56 GLU B O 1
ATOM 1243 N N . ALA B 1 57 ? 15.781 -4.812 -9.93 1 94.06 57 ALA B N 1
ATOM 1244 C CA . ALA B 1 57 ? 17.203 -4.52 -9.75 1 94.06 57 ALA B CA 1
ATOM 1245 C C . ALA B 1 57 ? 17.5 -4.105 -8.312 1 94.06 57 ALA B C 1
ATOM 1247 O O . ALA B 1 57 ? 18.641 -3.789 -7.977 1 94.06 57 ALA B O 1
ATOM 1248 N N . GLY B 1 58 ? 16.5 -4.039 -7.512 1 94.56 58 GLY B N 1
ATOM 1249 C CA . GLY B 1 58 ? 16.703 -3.713 -6.113 1 94.56 58 GLY B CA 1
ATOM 1250 C C . GLY B 1 58 ? 16.719 -2.221 -5.844 1 94.56 58 GLY B C 1
ATOM 1251 O O . GLY B 1 58 ? 17.141 -1.783 -4.766 1 94.56 58 GLY B O 1
ATOM 1252 N N . GLN B 1 59 ? 16.422 -1.541 -6.91 1 96.5 59 GLN B N 1
ATOM 1253 C CA . GLN B 1 59 ? 16.344 -0.097 -6.719 1 96.5 59 GLN B CA 1
ATOM 1254 C C . GLN B 1 59 ? 14.953 0.312 -6.223 1 96.5 59 GLN B C 1
ATOM 1256 O O . GLN B 1 59 ? 13.953 -0.311 -6.578 1 96.5 59 GLN B O 1
ATOM 1261 N N . ILE B 1 60 ? 14.93 1.398 -5.441 1 97.44 60 ILE B N 1
ATOM 1262 C CA . ILE B 1 60 ? 13.68 1.863 -4.852 1 97.44 60 ILE B CA 1
ATOM 1263 C C . ILE B 1 60 ? 12.922 2.721 -5.863 1 97.44 60 ILE B C 1
ATOM 1265 O O . ILE B 1 60 ? 13.469 3.674 -6.414 1 97.44 60 ILE B O 1
ATOM 1269 N N . THR B 1 61 ? 11.68 2.377 -6.078 1 98 61 THR B N 1
ATOM 1270 C CA . THR B 1 61 ? 10.875 3.055 -7.09 1 98 61 THR B CA 1
ATOM 1271 C C . THR B 1 61 ? 9.742 3.844 -6.441 1 98 61 THR B C 1
ATOM 1273 O O . THR B 1 61 ? 9.023 4.586 -7.117 1 98 61 THR B O 1
ATOM 1276 N N . GLY B 1 62 ? 9.539 3.766 -5.145 1 97.56 62 GLY B N 1
ATOM 1277 C CA . GLY B 1 62 ? 8.492 4.48 -4.438 1 97.56 62 GLY B CA 1
ATOM 1278 C C . GLY B 1 62 ? 8.242 3.947 -3.041 1 97.56 62 GLY B C 1
ATOM 1279 O O . GLY B 1 62 ? 8.977 3.086 -2.559 1 97.56 62 GLY B O 1
ATOM 1280 N N . THR B 1 63 ? 7.23 4.492 -2.357 1 97.69 63 THR B N 1
ATOM 1281 C CA . THR B 1 63 ? 6.754 4.02 -1.063 1 97.69 63 THR B CA 1
ATOM 1282 C C . THR B 1 63 ? 5.23 4.035 -1.011 1 97.69 63 THR B C 1
ATOM 1284 O O . THR B 1 63 ? 4.586 4.766 -1.768 1 97.69 63 THR B O 1
ATOM 1287 N N . PHE B 1 64 ? 4.719 3.209 -0.285 1 97.69 64 PHE B N 1
ATOM 1288 C CA . PHE B 1 64 ? 3.322 3.197 0.138 1 97.69 64 PHE B CA 1
ATOM 1289 C C . PHE B 1 64 ? 3.213 3.371 1.647 1 97.69 64 PHE B C 1
ATOM 1291 O O . PHE B 1 64 ? 3.709 2.541 2.412 1 97.69 64 PHE B O 1
ATOM 1298 N N . CYS B 1 65 ? 2.537 4.398 2.012 1 97.31 65 CYS B N 1
ATOM 1299 C CA . CYS B 1 65 ? 2.621 4.809 3.408 1 97.31 65 CYS B CA 1
ATOM 1300 C C . CYS B 1 65 ? 1.234 4.91 4.031 1 97.31 65 CYS B C 1
ATOM 1302 O O . CYS B 1 65 ? 0.292 5.371 3.387 1 97.31 65 CYS B O 1
ATOM 1304 N N . HIS B 1 66 ? 1.133 4.523 5.242 1 97.31 66 HIS B N 1
ATOM 1305 C CA . HIS B 1 66 ? -0.032 4.715 6.098 1 97.31 66 HIS B CA 1
ATOM 1306 C C . HIS B 1 66 ? 0.192 5.852 7.086 1 97.31 66 HIS B C 1
ATOM 1308 O O . HIS B 1 66 ? 1.152 5.828 7.859 1 97.31 66 HIS B O 1
ATOM 1314 N N . TYR B 1 67 ? -0.664 6.844 7.031 1 97.69 67 TYR B N 1
ATOM 1315 C CA . TYR B 1 67 ? -0.681 7.965 7.965 1 97.69 67 TYR B CA 1
ATOM 1316 C C . TYR B 1 67 ? -2.031 8.07 8.664 1 97.69 67 TYR B C 1
ATOM 1318 O O . TYR B 1 67 ? -3.057 7.668 8.109 1 97.69 67 TYR B O 1
ATOM 1326 N N . GLN B 1 68 ? -1.952 8.555 9.797 1 98.25 68 GLN B N 1
ATOM 1327 C CA . GLN B 1 68 ? -3.146 9.117 10.414 1 98.25 68 GLN B CA 1
ATOM 1328 C C . GLN B 1 68 ? -3.092 10.641 10.422 1 98.25 68 GLN B C 1
ATOM 1330 O O . GLN B 1 68 ? -2.078 11.234 10.805 1 98.25 68 GLN B O 1
ATOM 1335 N N . ALA B 1 69 ? -4.125 11.312 10.008 1 98.5 69 ALA B N 1
ATOM 1336 C CA . ALA B 1 69 ? -4.129 12.766 9.898 1 98.5 69 ALA B CA 1
ATOM 1337 C C . ALA B 1 69 ? -5.527 13.336 10.117 1 98.5 69 ALA B C 1
ATOM 1339 O O . ALA B 1 69 ? -6.523 12.617 9.969 1 98.5 69 ALA B O 1
ATOM 1340 N N . GLU B 1 70 ? -5.602 14.57 10.43 1 98.38 70 GLU B N 1
ATOM 1341 C CA . GLU B 1 70 ? -6.883 15.211 10.703 1 98.38 70 GLU B CA 1
ATOM 1342 C C . GLU B 1 70 ? -7.699 15.383 9.422 1 98.38 70 GLU B C 1
ATOM 1344 O O . GLU B 1 70 ? -8.93 15.438 9.469 1 98.38 70 GLU B O 1
ATOM 1349 N N . ASP B 1 71 ? -7.02 15.484 8.273 1 97.25 71 ASP B N 1
ATOM 1350 C CA . ASP B 1 71 ? -7.676 15.508 6.973 1 97.25 71 ASP B CA 1
ATOM 1351 C C . ASP B 1 71 ? -6.664 15.328 5.844 1 97.25 71 ASP B C 1
ATOM 1353 O O . ASP B 1 71 ? -5.461 15.211 6.09 1 97.25 71 ASP B O 1
ATOM 1357 N N . GLU B 1 72 ? -7.16 15.219 4.641 1 97.81 72 GLU B N 1
ATOM 1358 C CA . GLU B 1 72 ? -6.297 14.992 3.482 1 97.81 72 GLU B CA 1
ATOM 1359 C C . GLU B 1 72 ? -5.332 16.156 3.275 1 97.81 72 GLU B C 1
ATOM 1361 O O . GLU B 1 72 ? -4.203 15.953 2.818 1 97.81 72 GLU B O 1
ATOM 1366 N N . HIS B 1 73 ? -5.758 17.391 3.561 1 98 73 HIS B N 1
ATOM 1367 C CA . HIS B 1 73 ? -4.902 18.562 3.4 1 98 73 HIS B CA 1
ATOM 1368 C C . HIS B 1 73 ? -3.627 18.422 4.227 1 98 73 HIS B C 1
ATOM 1370 O O . HIS B 1 73 ? -2.543 18.797 3.77 1 98 73 HIS B O 1
ATOM 1376 N N . ALA B 1 74 ? -3.752 17.906 5.438 1 98.56 74 ALA B N 1
ATOM 1377 C CA . ALA B 1 74 ? -2.59 17.703 6.297 1 98.56 74 ALA B CA 1
ATOM 1378 C C . ALA B 1 74 ? -1.58 16.766 5.629 1 98.56 74 ALA B C 1
ATOM 1380 O O . ALA B 1 74 ? -0.372 17 5.695 1 98.56 74 ALA B O 1
ATOM 1381 N N . VAL B 1 75 ? -2.012 15.719 5.016 1 98.44 75 VAL B N 1
ATOM 1382 C CA . VAL B 1 75 ? -1.162 14.75 4.332 1 98.44 75 VAL B CA 1
ATOM 1383 C C . VAL B 1 75 ? -0.465 15.414 3.148 1 98.44 75 VAL B C 1
ATOM 1385 O O . VAL B 1 75 ? 0.743 15.25 2.961 1 98.44 75 VAL B O 1
ATOM 1388 N N . ARG B 1 76 ? -1.189 16.172 2.371 1 98.5 76 ARG B N 1
ATOM 1389 C CA . ARG B 1 76 ? -0.631 16.859 1.21 1 98.5 76 ARG B CA 1
ATOM 1390 C C . ARG B 1 76 ? 0.409 17.891 1.632 1 98.5 76 ARG B C 1
ATOM 1392 O O . ARG B 1 76 ? 1.452 18.031 0.99 1 98.5 76 ARG B O 1
ATOM 1399 N N . GLU B 1 77 ? 0.069 18.594 2.658 1 98.56 77 GLU B N 1
ATOM 1400 C CA . GLU B 1 77 ? 1.011 19.594 3.158 1 98.56 77 GLU B CA 1
ATOM 1401 C C . GLU B 1 77 ? 2.316 18.938 3.607 1 98.56 77 GLU B C 1
ATOM 1403 O O . GLU B 1 77 ? 3.4 19.453 3.318 1 98.56 77 GLU B O 1
ATOM 1408 N N . HIS B 1 78 ? 2.188 17.797 4.328 1 98.5 78 HIS B N 1
ATOM 1409 C CA . HIS B 1 78 ? 3.385 17.062 4.715 1 98.5 78 HIS B CA 1
ATOM 1410 C C . HIS B 1 78 ? 4.223 16.688 3.498 1 98.5 78 HIS B C 1
ATOM 1412 O O . HIS B 1 78 ? 5.438 16.906 3.484 1 98.5 78 HIS B O 1
ATOM 1418 N N . ALA B 1 79 ? 3.59 16.141 2.486 1 98.25 79 ALA B N 1
ATOM 1419 C CA . ALA B 1 79 ? 4.305 15.719 1.283 1 98.25 79 ALA B CA 1
ATOM 1420 C C . ALA B 1 79 ? 4.996 16.906 0.613 1 98.25 79 ALA B C 1
ATOM 1422 O O . ALA B 1 79 ? 6.16 16.812 0.223 1 98.25 79 ALA B O 1
ATOM 1423 N N . ASP B 1 80 ? 4.262 17.969 0.503 1 98.25 80 ASP B N 1
ATOM 1424 C CA . ASP B 1 80 ? 4.785 19.172 -0.142 1 98.25 80 ASP B CA 1
ATOM 1425 C C . ASP B 1 80 ? 6.004 19.703 0.606 1 98.25 80 ASP B C 1
ATOM 1427 O O . ASP B 1 80 ? 7.047 19.969 0 1 98.25 80 ASP B O 1
ATOM 1431 N N . ARG B 1 81 ? 5.91 19.828 1.859 1 98.19 81 ARG B N 1
ATOM 1432 C CA . ARG B 1 81 ? 6.996 20.375 2.662 1 98.19 81 ARG B CA 1
ATOM 14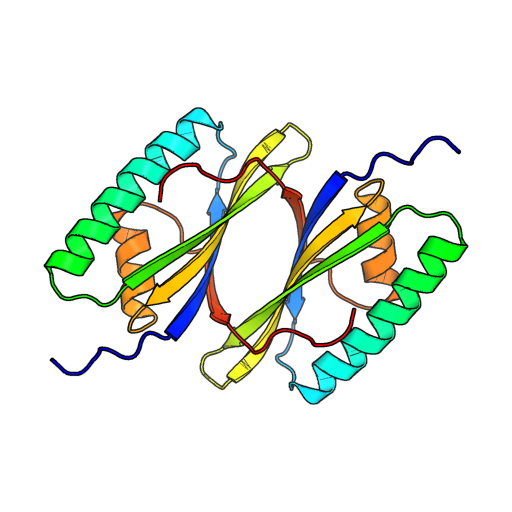33 C C . ARG B 1 81 ? 8.188 19.422 2.693 1 98.19 81 ARG B C 1
ATOM 1435 O O . ARG B 1 81 ? 9.344 19.859 2.742 1 98.19 81 ARG B O 1
ATOM 1442 N N . ALA B 1 82 ? 7.895 18.172 2.678 1 96.88 82 ALA B N 1
ATOM 1443 C CA . ALA B 1 82 ? 8.945 17.1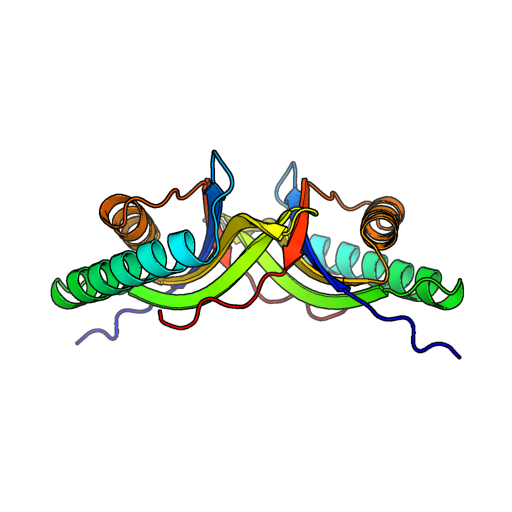56 2.73 1 96.88 82 ALA B CA 1
ATOM 1444 C C . ALA B 1 82 ? 9.594 16.969 1.36 1 96.88 82 ALA B C 1
ATOM 1446 O O . ALA B 1 82 ? 10.625 16.312 1.24 1 96.88 82 ALA B O 1
ATOM 1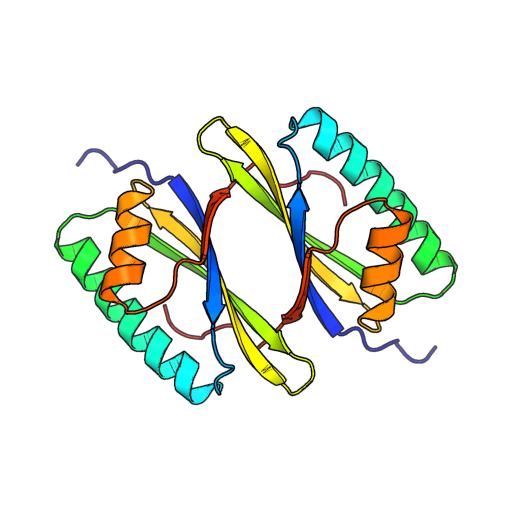447 N N . GLY B 1 83 ? 8.945 17.547 0.339 1 96.38 83 GLY B N 1
ATOM 1448 C CA . GLY B 1 83 ? 9.461 17.359 -1.011 1 96.38 83 GLY B CA 1
ATOM 1449 C C . GLY B 1 83 ? 9.211 15.977 -1.562 1 96.38 83 GLY B C 1
ATOM 1450 O O . GLY B 1 83 ? 10.016 15.453 -2.334 1 96.38 83 GLY B O 1
ATOM 1451 N N . LEU B 1 84 ? 8.242 15.352 -1.134 1 97.19 84 LEU B N 1
ATOM 1452 C CA . LEU B 1 84 ? 7.867 14.008 -1.568 1 97.19 84 LEU B CA 1
ATOM 1453 C C . LEU B 1 84 ? 6.664 14.055 -2.502 1 97.19 84 LEU B C 1
ATOM 1455 O O . LEU B 1 84 ? 5.742 14.852 -2.295 1 97.19 84 LEU B O 1
ATOM 1459 N N . PRO B 1 85 ? 6.703 13.211 -3.477 1 97.56 85 PRO B N 1
ATOM 1460 C CA . PRO B 1 85 ? 5.453 13.125 -4.238 1 97.56 85 PRO B CA 1
ATOM 1461 C C . PRO B 1 85 ? 4.309 12.531 -3.424 1 97.56 85 PRO B C 1
ATOM 1463 O O . PRO B 1 85 ? 4.543 11.773 -2.477 1 97.56 85 PRO B O 1
ATOM 1466 N N . ALA B 1 86 ? 3.158 12.906 -3.723 1 98.19 86 ALA B N 1
ATOM 1467 C CA . ALA B 1 86 ? 1.916 12.273 -3.289 1 98.19 86 ALA B CA 1
ATOM 1468 C C . ALA B 1 86 ? 1.085 11.82 -4.488 1 98.19 86 ALA B C 1
ATOM 1470 O O . ALA B 1 86 ? 0.066 12.438 -4.809 1 98.19 86 ALA B O 1
ATOM 1471 N N . THR B 1 87 ? 1.518 10.734 -5.074 1 98.06 87 THR B N 1
ATOM 1472 C CA . THR B 1 87 ? 0.951 10.266 -6.336 1 98.06 87 THR B CA 1
ATOM 1473 C C . THR B 1 87 ? -0.539 9.969 -6.18 1 98.06 87 THR B C 1
ATOM 1475 O O . THR B 1 87 ? -1.336 10.297 -7.062 1 98.06 87 THR B O 1
ATOM 1478 N N . ARG B 1 88 ? -0.899 9.297 -5.176 1 97.12 88 ARG B N 1
ATOM 1479 C CA . ARG B 1 88 ? -2.281 9.008 -4.805 1 97.12 88 ARG B CA 1
ATOM 1480 C C . ARG B 1 88 ? -2.471 9.094 -3.293 1 97.12 88 ARG B C 1
ATOM 1482 O O . ARG B 1 88 ? -1.584 8.711 -2.527 1 97.12 88 ARG B O 1
ATOM 1489 N N . ILE B 1 89 ? -3.586 9.633 -2.873 1 98.38 89 ILE B N 1
ATOM 1490 C CA . ILE B 1 89 ? -3.996 9.648 -1.474 1 98.38 89 ILE B CA 1
ATOM 1491 C C . ILE B 1 89 ? -5.395 9.055 -1.339 1 98.38 89 ILE B C 1
ATOM 1493 O O . ILE B 1 89 ? -6.344 9.523 -1.969 1 98.38 89 ILE B O 1
ATOM 1497 N N . ASP B 1 90 ? -5.52 8.055 -0.567 1 98.44 90 ASP B N 1
ATOM 1498 C CA . ASP B 1 90 ? -6.793 7.383 -0.325 1 98.44 90 ASP B CA 1
ATOM 1499 C C . ASP B 1 90 ? -7.102 7.312 1.168 1 98.44 90 ASP B C 1
ATOM 1501 O O . ASP B 1 90 ? -6.203 7.457 2.002 1 98.44 90 ASP B O 1
ATOM 1505 N N . ARG B 1 91 ? -8.344 7.207 1.468 1 98.12 91 ARG B N 1
ATOM 1506 C CA . ARG B 1 91 ? -8.742 6.793 2.811 1 98.12 91 ARG B CA 1
ATOM 1507 C C . ARG B 1 91 ? -8.672 5.277 2.961 1 98.12 91 ARG B C 1
ATOM 1509 O O . ARG B 1 91 ? -8.883 4.543 1.994 1 98.12 91 ARG B O 1
ATOM 1516 N N . ARG B 1 92 ? -8.383 4.863 4.102 1 97.88 92 ARG B N 1
ATOM 1517 C CA . ARG B 1 92 ? -8.266 3.432 4.363 1 97.88 92 ARG B CA 1
ATOM 1518 C C . ARG B 1 92 ? -9.625 2.826 4.711 1 97.88 92 ARG B C 1
ATOM 1520 O O . ARG B 1 92 ? -10.305 3.295 5.629 1 97.88 92 ARG B O 1
ATOM 1527 N N . GLY B 1 93 ? -10.008 1.832 3.986 1 95.25 93 GLY B N 1
ATOM 1528 C CA . GLY B 1 93 ? -11.234 1.115 4.293 1 95.25 93 GLY B CA 1
ATOM 1529 C C . GLY B 1 93 ? -11.031 -0.011 5.289 1 95.25 93 GLY B C 1
ATOM 1530 O O . GLY B 1 93 ? -9.914 -0.24 5.758 1 95.25 93 GLY B O 1
ATOM 1531 N N . GLU B 1 94 ? -12.102 -0.603 5.668 1 90.56 94 GLU B N 1
ATOM 1532 C CA . GLU B 1 94 ? -12.023 -1.777 6.531 1 90.56 94 GLU B CA 1
ATOM 1533 C C . GLU B 1 94 ? -11.312 -2.93 5.836 1 90.56 94 GLU B C 1
ATOM 1535 O O . GLU B 1 94 ? -11.508 -3.158 4.641 1 90.56 94 GLU B O 1
ATOM 1540 N N . PRO B 1 95 ? -10.367 -3.492 6.602 1 81.81 95 PRO B N 1
ATOM 1541 C CA . PRO B 1 95 ? -9.664 -4.613 5.98 1 81.81 95 PRO B CA 1
ATOM 1542 C C . PRO B 1 95 ? -10.602 -5.711 5.496 1 81.81 95 PRO B C 1
ATOM 1544 O O . PRO B 1 95 ? -11.688 -5.895 6.062 1 81.81 95 PRO B O 1
ATOM 1547 N N . LEU B 1 96 ? -10.25 -6.371 4.336 1 71.19 96 LEU B N 1
ATOM 1548 C CA . LEU B 1 96 ? -10.992 -7.496 3.787 1 71.19 96 LEU B CA 1
ATOM 1549 C C . LEU B 1 96 ? -10.93 -8.703 4.719 1 71.19 96 LEU B C 1
ATOM 1551 O O . LEU B 1 96 ? -9.891 -8.961 5.336 1 71.19 96 LEU B O 1
ATOM 1555 N N . GLU B 1 97 ? -12.016 -9.039 5.371 1 56.47 97 GLU B N 1
ATOM 1556 C CA . GLU B 1 97 ? -12.109 -10.312 6.078 1 56.47 97 GLU B CA 1
ATOM 1557 C C . GLU B 1 97 ? -11.969 -11.492 5.113 1 56.47 97 GLU B C 1
ATOM 1559 O O . GLU B 1 97 ? -12.445 -11.43 3.977 1 56.47 97 GLU B O 1
ATOM 1564 N N . GLY B 1 98 ? -10.898 -12.336 5.012 1 53.78 98 GLY B N 1
ATOM 1565 C CA . GLY B 1 98 ? -10.992 -13.625 4.344 1 53.78 98 GLY B CA 1
ATOM 1566 C C . GLY B 1 98 ? -9.844 -13.891 3.389 1 53.78 98 GLY B C 1
ATOM 1567 O O . GLY B 1 98 ? -9.758 -14.969 2.803 1 53.78 98 GLY B O 1
ATOM 1568 N N . GLU B 1 99 ? -8.844 -13.172 3.168 1 43.75 99 GLU B N 1
ATOM 1569 C CA . GLU B 1 99 ? -8.117 -14.086 2.295 1 43.75 99 GLU B CA 1
ATOM 1570 C C . GLU B 1 99 ? -7.574 -15.281 3.074 1 43.75 99 GLU B C 1
ATOM 1572 O O . GLU B 1 99 ? -7.32 -15.18 4.277 1 43.75 99 GLU B O 1
#

InterPro domains:
  IPR025336 SCO4226-like [PF14026] (9-89)

Foldseek 3Di:
DPPLDWFKKKFKFFDPDWDAPVVVVVLVVLLVVLVVVCVVVVWFKDWDDKDFDADPVRTTGIIMTMMIGSDPVSVVVSCVSSVTDRPDMDTDDDDDPDD/DPPLDWFKKKFKFFDPDWDAPVVVVVLVVLLVVLVVVCVVVVWFKDWDDKDFDADPVRTTGIIITMMIGSDPVSVVVSCVSSVTDRPDMDTDDDDDPDD